Protein AF-A3JE03-F1 (afdb_monomer_lite)

Structure (mmCIF, N/CA/C/O backbone):
data_AF-A3JE03-F1
#
_entry.id   AF-A3JE03-F1
#
loop_
_atom_site.group_PDB
_atom_site.id
_atom_site.type_symbol
_atom_site.label_atom_id
_atom_site.label_alt_id
_atom_site.label_comp_id
_atom_site.label_asym_id
_atom_site.label_entity_id
_atom_site.label_seq_id
_atom_site.pdbx_PDB_ins_code
_atom_site.Cartn_x
_atom_site.Cartn_y
_atom_site.Cartn_z
_atom_site.occupancy
_atom_site.B_iso_or_equiv
_atom_site.auth_seq_id
_atom_site.auth_comp_id
_atom_site.auth_asym_id
_atom_site.auth_atom_id
_atom_site.pdbx_PDB_model_num
ATOM 1 N N . MET A 1 1 ? -12.060 6.869 -0.886 1.00 61.09 1 MET A N 1
ATOM 2 C CA . MET A 1 1 ? -11.851 7.460 -2.229 1.00 61.09 1 MET A CA 1
ATOM 3 C C . MET A 1 1 ? -12.850 8.563 -2.587 1.00 61.09 1 MET A C 1
ATOM 5 O O . MET A 1 1 ? -12.391 9.630 -2.959 1.00 61.09 1 MET A O 1
ATOM 9 N N . GLY A 1 2 ? -14.172 8.389 -2.433 1.00 70.19 2 GLY A N 1
ATOM 10 C CA . GLY A 1 2 ? -15.164 9.393 -2.886 1.00 70.19 2 GLY A CA 1
ATOM 11 C C . GLY A 1 2 ? -15.076 10.798 -2.260 1.00 70.19 2 GLY A C 1
ATOM 12 O O . GLY A 1 2 ? -15.473 11.766 -2.893 1.00 70.19 2 GLY A O 1
ATOM 13 N N . VAL A 1 3 ? -14.505 10.927 -1.059 1.00 74.81 3 VAL A N 1
ATOM 14 C CA . VAL A 1 3 ? -14.274 12.220 -0.377 1.00 74.81 3 VAL A CA 1
ATOM 15 C C . VAL A 1 3 ? -12.812 12.681 -0.439 1.00 74.81 3 VAL A C 1
ATOM 17 O O . VAL A 1 3 ? -12.381 13.470 0.393 1.00 74.81 3 VAL A O 1
ATOM 20 N N . ALA A 1 4 ? -12.008 12.131 -1.357 1.00 70.19 4 ALA A N 1
ATOM 21 C CA . ALA A 1 4 ? -10.564 12.389 -1.437 1.00 70.19 4 ALA A CA 1
ATOM 22 C C . ALA A 1 4 ? -9.818 12.164 -0.097 1.00 70.19 4 ALA A C 1
ATOM 24 O O . ALA A 1 4 ? -8.879 12.876 0.240 1.00 70.19 4 ALA A O 1
ATOM 25 N N . ASN A 1 5 ? -10.265 11.173 0.687 1.00 69.31 5 ASN A N 1
ATOM 26 C CA . ASN A 1 5 ? -9.780 10.851 2.040 1.00 69.31 5 ASN A CA 1
ATOM 27 C C . ASN A 1 5 ? -9.962 11.970 3.090 1.00 69.31 5 ASN A C 1
ATOM 29 O O . ASN A 1 5 ? -9.408 11.880 4.188 1.00 69.31 5 ASN A O 1
ATOM 33 N N . ALA A 1 6 ? -10.771 12.996 2.807 1.00 56.75 6 ALA A N 1
ATOM 34 C CA . ALA A 1 6 ? -11.126 14.015 3.787 1.00 56.75 6 ALA A CA 1
ATOM 35 C C . ALA A 1 6 ? -11.843 13.385 4.993 1.00 56.75 6 ALA A C 1
ATOM 37 O O . ALA A 1 6 ? -12.776 12.601 4.835 1.00 56.75 6 ALA A O 1
ATOM 38 N N . GLY A 1 7 ? -11.392 13.719 6.206 1.00 61.50 7 GLY A N 1
ATOM 39 C CA . GLY A 1 7 ? -12.012 13.240 7.443 1.00 61.50 7 GLY A CA 1
ATOM 40 C C . GLY A 1 7 ? -11.779 11.759 7.762 1.00 61.50 7 GLY A C 1
ATOM 41 O O . GLY A 1 7 ? -12.389 11.265 8.703 1.00 61.50 7 GLY A O 1
ATOM 42 N N . ALA A 1 8 ? -10.880 11.056 7.060 1.00 66.94 8 ALA A N 1
ATOM 43 C CA . ALA A 1 8 ? -10.647 9.619 7.265 1.00 66.94 8 ALA A CA 1
ATOM 44 C C . ALA A 1 8 ? -10.272 9.236 8.714 1.00 66.94 8 ALA A C 1
ATOM 46 O O . ALA A 1 8 ? -10.554 8.125 9.148 1.00 66.94 8 ALA A O 1
ATOM 47 N N . ALA A 1 9 ? -9.675 10.163 9.474 1.00 67.75 9 ALA A N 1
ATOM 48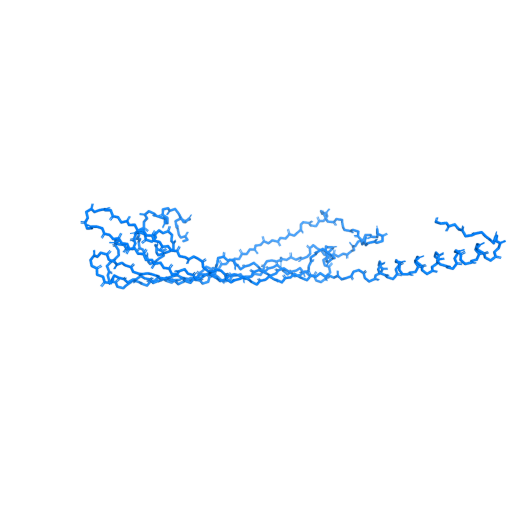 C CA . ALA A 1 9 ? -9.356 9.983 10.893 1.00 67.75 9 ALA A CA 1
ATOM 49 C C . ALA A 1 9 ? -10.464 10.459 11.856 1.00 67.75 9 ALA A C 1
ATOM 51 O O . ALA A 1 9 ? -10.396 10.177 13.048 1.00 67.75 9 ALA A O 1
ATOM 52 N N . ALA A 1 10 ? -11.460 11.208 11.380 1.00 68.62 10 ALA A N 1
ATOM 53 C CA . ALA A 1 10 ? -12.494 11.831 12.214 1.00 68.62 10 ALA A CA 1
ATOM 54 C C . ALA A 1 10 ? -13.887 11.207 12.027 1.00 68.62 10 ALA A C 1
ATOM 56 O O . ALA A 1 10 ? -14.713 11.302 12.931 1.00 68.62 10 ALA A O 1
ATOM 57 N N . ASN A 1 11 ? -14.129 10.550 10.890 1.00 70.44 11 ASN A N 1
ATOM 58 C CA . ASN A 1 11 ? -15.397 9.918 10.545 1.00 70.44 11 ASN A CA 1
ATOM 59 C C . ASN A 1 11 ? -15.282 8.386 10.618 1.00 70.44 11 ASN A C 1
ATOM 61 O O . ASN A 1 11 ? -14.819 7.759 9.660 1.00 70.44 11 ASN A O 1
ATOM 65 N N . PRO A 1 12 ? -15.730 7.754 11.718 1.00 72.25 12 PRO A N 1
ATOM 66 C CA . PRO A 1 12 ? -15.806 6.302 11.828 1.00 72.25 12 PRO A CA 1
ATOM 67 C C . PRO A 1 12 ? -17.051 5.781 11.093 1.00 72.25 12 PRO A C 1
ATOM 69 O O . PRO A 1 12 ? -17.962 5.225 11.694 1.00 72.25 12 PRO A O 1
ATOM 72 N N . GLU A 1 13 ? -17.128 6.008 9.782 1.00 75.94 13 GLU A N 1
ATOM 73 C CA . GLU A 1 13 ? -18.282 5.589 8.972 1.00 75.94 13 GLU A CA 1
ATOM 74 C C . GLU A 1 13 ? -18.239 4.099 8.618 1.00 75.94 13 GLU A C 1
ATOM 76 O O . GLU A 1 13 ? -19.265 3.507 8.290 1.00 75.94 13 GLU A O 1
ATOM 81 N N . ASN A 1 14 ? -17.051 3.488 8.645 1.00 81.06 14 ASN A N 1
ATOM 82 C CA . ASN A 1 14 ? -16.849 2.103 8.241 1.00 81.06 14 ASN A CA 1
ATOM 83 C C . ASN A 1 14 ? -15.573 1.502 8.869 1.00 81.06 14 ASN A C 1
ATOM 85 O O . ASN A 1 14 ? -14.822 2.180 9.578 1.00 81.06 14 ASN A O 1
ATOM 89 N N . ALA A 1 15 ? -15.313 0.218 8.604 1.00 87.31 15 ALA A N 1
ATOM 90 C CA . ALA A 1 15 ? -14.239 -0.537 9.247 1.00 87.31 15 ALA A CA 1
ATOM 91 C C . ALA A 1 15 ? -12.823 -0.023 8.913 1.00 87.31 15 ALA A C 1
ATOM 93 O O . ALA A 1 15 ? -11.881 -0.349 9.634 1.00 87.31 15 ALA A O 1
ATOM 94 N N . SER A 1 16 ? -12.646 0.835 7.896 1.00 83.31 16 SER A N 1
ATOM 95 C CA . SER A 1 16 ? -11.350 1.468 7.608 1.00 83.31 16 SER A CA 1
ATOM 96 C C . SER A 1 16 ? -10.844 2.351 8.751 1.00 83.31 16 SER A C 1
ATOM 98 O O . SER A 1 16 ? -9.652 2.657 8.799 1.00 83.31 16 SER A O 1
ATOM 100 N N . THR A 1 17 ? -11.707 2.740 9.701 1.00 88.38 17 THR A N 1
ATOM 101 C CA . THR A 1 17 ? -11.277 3.445 10.919 1.00 88.38 17 THR A CA 1
ATOM 102 C C . THR A 1 17 ? -10.253 2.636 11.718 1.00 88.38 17 THR A C 1
ATOM 104 O O . THR A 1 17 ? -9.388 3.242 12.335 1.00 88.38 17 THR A O 1
ATOM 107 N N . ALA A 1 18 ? -10.262 1.296 11.643 1.00 87.75 18 ALA A N 1
ATOM 108 C CA . ALA A 1 18 ? -9.242 0.434 12.253 1.00 87.75 18 ALA A CA 1
ATOM 109 C C . ALA A 1 18 ? -7.811 0.821 11.846 1.00 87.75 18 ALA A C 1
ATOM 111 O O . ALA A 1 18 ? -6.873 0.678 12.622 1.00 87.75 18 ALA A O 1
ATOM 112 N N . PHE A 1 19 ? -7.654 1.335 10.625 1.00 87.81 19 PHE A N 1
ATOM 113 C CA . PHE A 1 19 ? -6.382 1.801 10.096 1.00 87.81 19 PHE A CA 1
ATOM 114 C C . PHE A 1 19 ? -6.169 3.304 10.322 1.00 87.81 19 PHE A C 1
ATOM 116 O O . PHE A 1 19 ? -5.132 3.699 10.847 1.00 87.81 19 PHE A O 1
ATOM 123 N N . PHE A 1 20 ? -7.137 4.149 9.952 1.00 85.88 20 PHE A N 1
ATOM 124 C CA . PHE A 1 20 ? -6.948 5.608 9.973 1.00 85.88 20 PHE A CA 1
ATOM 125 C C . PHE A 1 20 ? -7.039 6.236 11.370 1.00 85.88 20 PHE A C 1
ATOM 127 O O . PHE A 1 20 ? -6.348 7.214 11.650 1.00 85.88 20 PHE A O 1
ATOM 134 N N . ASN A 1 21 ? -7.895 5.701 12.241 1.00 90.50 21 ASN A N 1
ATOM 135 C CA . ASN A 1 21 ? -8.017 6.113 13.636 1.00 90.50 21 ASN A CA 1
ATOM 136 C C . ASN A 1 21 ? -8.630 4.971 14.466 1.00 90.50 21 ASN A C 1
ATOM 138 O O . ASN A 1 21 ? -9.861 4.910 14.604 1.00 90.50 21 ASN A O 1
ATOM 142 N N . PRO A 1 22 ? -7.801 4.079 15.041 1.00 91.56 22 PRO A N 1
ATOM 143 C CA . PRO A 1 22 ? -8.292 2.947 15.814 1.00 91.56 22 PRO A CA 1
ATOM 144 C C . PRO A 1 22 ? -9.249 3.349 16.945 1.00 91.56 22 PRO A C 1
ATOM 146 O O . PRO A 1 22 ? -10.209 2.633 17.194 1.00 91.56 22 PRO A O 1
ATOM 149 N N . ALA A 1 23 ? -9.079 4.517 17.583 1.00 90.94 23 ALA A N 1
ATOM 150 C CA . ALA A 1 23 ? -9.978 4.973 18.654 1.00 90.94 23 ALA A CA 1
ATOM 151 C C . ALA A 1 23 ? -11.439 5.124 18.179 1.00 90.94 23 ALA A C 1
ATOM 153 O O . ALA A 1 23 ? -12.379 4.886 18.941 1.00 90.94 23 ALA A O 1
ATOM 154 N N . GLY A 1 24 ? -11.631 5.448 16.894 1.00 89.56 24 GLY A N 1
ATOM 155 C CA . GLY A 1 24 ? -12.936 5.536 16.242 1.00 89.56 24 GLY A CA 1
ATOM 156 C C . GLY A 1 24 ? -13.694 4.208 16.164 1.00 89.56 24 GLY A C 1
ATOM 157 O O . GLY A 1 24 ? -14.912 4.238 16.001 1.00 89.56 24 GLY A O 1
ATOM 158 N N . MET A 1 25 ? -13.026 3.057 16.352 1.00 91.81 25 MET A N 1
ATOM 159 C CA . MET A 1 25 ? -13.695 1.749 16.415 1.00 91.81 25 MET A CA 1
ATOM 160 C C . MET A 1 25 ? -14.749 1.700 17.527 1.00 91.81 25 MET A C 1
ATOM 162 O O . MET A 1 25 ? -15.801 1.121 17.306 1.00 91.81 25 MET A O 1
ATOM 166 N N . SER A 1 26 ? -14.543 2.428 18.632 1.00 91.31 26 SER A N 1
ATOM 167 C CA . SER A 1 26 ? -15.511 2.538 19.740 1.00 91.31 26 SER A CA 1
ATOM 168 C C . SER A 1 26 ? -16.868 3.153 19.368 1.00 91.31 26 SER A C 1
ATOM 170 O O . SER A 1 26 ? -17.806 3.150 20.166 1.00 91.31 26 SER A O 1
ATOM 172 N N . ARG A 1 27 ? -16.991 3.730 18.166 1.00 89.50 27 ARG A N 1
ATOM 173 C CA . ARG A 1 27 ? -18.251 4.260 17.624 1.00 89.50 27 ARG A CA 1
ATOM 174 C C . ARG A 1 27 ? -18.969 3.255 16.710 1.00 89.50 27 ARG A C 1
ATOM 176 O O . ARG A 1 27 ? -20.110 3.515 16.330 1.00 89.50 27 ARG A O 1
ATOM 183 N N . LEU A 1 28 ? -18.338 2.129 16.372 1.00 89.06 28 LEU A N 1
ATOM 184 C CA . LEU A 1 28 ? -18.887 1.062 15.536 1.00 89.06 28 LEU A CA 1
ATOM 185 C C . LEU A 1 28 ? -19.397 -0.079 16.420 1.00 89.06 28 LEU A C 1
ATOM 187 O O . LEU A 1 28 ? -18.643 -0.637 17.202 1.00 89.06 28 LEU A O 1
ATOM 191 N N . ARG A 1 29 ? -20.672 -0.451 16.275 1.00 90.88 29 ARG A N 1
ATOM 192 C CA . ARG A 1 29 ? -21.267 -1.547 17.056 1.00 90.88 29 ARG A CA 1
ATOM 193 C C . ARG A 1 29 ? -21.100 -2.892 16.360 1.00 90.88 29 ARG A C 1
ATOM 195 O O . ARG A 1 29 ? -21.286 -2.978 15.144 1.00 90.88 29 ARG A O 1
ATOM 202 N N . GLY A 1 30 ? -20.836 -3.940 17.132 1.00 92.94 30 GLY A N 1
ATOM 203 C CA . GLY A 1 30 ? -20.722 -5.318 16.658 1.00 92.94 30 GLY A CA 1
ATOM 204 C C . GLY A 1 30 ? -19.598 -5.536 15.641 1.00 92.94 30 GLY A C 1
ATOM 205 O O . GLY A 1 30 ? -18.531 -4.927 15.710 1.00 92.94 30 GLY A O 1
ATOM 206 N N . THR A 1 31 ? -19.829 -6.443 14.689 1.00 96.25 31 THR A N 1
ATOM 207 C CA . THR A 1 31 ? -18.871 -6.754 13.618 1.00 96.25 31 THR A CA 1
ATOM 208 C C . THR A 1 31 ? -19.146 -5.910 12.383 1.00 96.25 31 THR A C 1
ATOM 210 O O . THR A 1 31 ? -20.226 -6.007 11.801 1.00 96.25 31 THR A O 1
ATOM 213 N N . ASN A 1 32 ? -18.147 -5.157 11.927 1.00 95.00 32 ASN A N 1
ATOM 214 C CA . ASN A 1 32 ? -18.231 -4.356 10.710 1.00 95.00 32 ASN A CA 1
ATOM 215 C C . ASN A 1 32 ? -17.150 -4.804 9.731 1.00 95.00 32 ASN A C 1
ATOM 217 O O . ASN A 1 32 ? -16.011 -5.056 10.117 1.00 95.00 32 ASN A O 1
ATOM 221 N N . ILE A 1 33 ? -17.510 -4.901 8.455 1.00 94.31 33 ILE A N 1
ATOM 222 C CA . ILE A 1 33 ? -16.606 -5.306 7.378 1.00 94.31 33 ILE A CA 1
ATOM 223 C C . ILE A 1 33 ? -16.668 -4.237 6.295 1.00 94.31 33 ILE A C 1
ATOM 225 O O . ILE A 1 33 ? -17.734 -3.712 5.974 1.00 94.31 33 ILE A O 1
ATOM 229 N N . SER A 1 34 ? -15.521 -3.885 5.732 1.00 92.31 34 SER A N 1
ATOM 230 C CA . SER A 1 34 ? -15.419 -2.934 4.630 1.00 92.31 34 SER A CA 1
ATOM 231 C C . SER A 1 34 ? -14.358 -3.412 3.665 1.00 92.31 34 SER A C 1
ATOM 233 O O . SER A 1 34 ? -13.248 -3.734 4.066 1.00 92.31 34 SER A O 1
ATOM 235 N N . PHE A 1 35 ? -14.696 -3.471 2.389 1.00 92.06 35 PHE A N 1
ATOM 236 C CA . PHE A 1 35 ? -13.764 -3.869 1.352 1.00 92.06 35 PHE A CA 1
ATOM 237 C C . PHE A 1 35 ? -13.988 -3.009 0.121 1.00 92.06 35 PHE A C 1
ATOM 239 O O . PHE A 1 35 ? -15.067 -2.450 -0.087 1.00 92.06 35 PHE A O 1
ATOM 246 N N . GLY A 1 36 ? -12.960 -2.911 -0.701 1.00 89.62 36 GLY A N 1
ATOM 247 C CA . GLY A 1 36 ? -13.018 -2.157 -1.932 1.00 89.62 36 GLY A CA 1
ATOM 248 C C . GLY A 1 36 ? -11.815 -2.448 -2.802 1.00 89.62 36 GLY A C 1
ATOM 249 O O . GLY A 1 36 ? -10.844 -3.075 -2.385 1.00 89.62 36 GLY A O 1
ATOM 250 N N . VAL A 1 37 ? -11.892 -1.965 -4.030 1.00 88.25 37 VAL A N 1
ATOM 251 C CA . VAL A 1 37 ? -10.806 -2.035 -4.997 1.00 88.25 37 VAL A CA 1
ATOM 252 C C . VAL A 1 37 ? -10.688 -0.659 -5.627 1.00 88.25 37 VAL A C 1
ATOM 254 O O . VAL A 1 37 ? -11.694 -0.077 -6.030 1.00 88.25 37 VAL A O 1
ATOM 257 N N . ALA A 1 38 ? -9.473 -0.127 -5.672 1.00 86.00 38 ALA A N 1
ATOM 258 C CA . ALA A 1 38 ? -9.147 1.022 -6.501 1.00 86.00 38 ALA A CA 1
ATOM 259 C C . ALA A 1 38 ? -8.412 0.527 -7.747 1.00 86.00 38 ALA A C 1
ATOM 261 O O . ALA A 1 38 ? -7.547 -0.340 -7.649 1.00 86.00 38 ALA A O 1
ATOM 262 N N . VAL A 1 39 ? -8.776 1.068 -8.903 1.00 85.56 39 VAL A N 1
ATOM 263 C CA . VAL A 1 39 ? -8.075 0.834 -10.164 1.00 85.56 39 VAL A CA 1
ATOM 264 C C . VAL A 1 39 ? -7.389 2.141 -10.525 1.00 85.56 39 VAL A C 1
ATOM 266 O O . VAL A 1 39 ? -8.039 3.188 -10.537 1.00 85.56 39 VAL A O 1
ATOM 269 N N . LEU A 1 40 ? -6.080 2.080 -10.734 1.00 82.00 40 LEU A N 1
ATOM 270 C CA . LEU A 1 40 ? -5.270 3.197 -11.188 1.00 82.00 40 LEU A CA 1
ATOM 271 C C . LEU A 1 40 ? -4.942 2.965 -12.656 1.00 82.00 40 LEU A C 1
ATOM 273 O O . LEU A 1 40 ? -4.285 1.986 -12.999 1.00 82.00 40 LEU A O 1
ATOM 277 N N . ASP A 1 41 ? -5.434 3.877 -13.478 1.00 82.81 41 ASP A N 1
ATOM 278 C CA . ASP A 1 41 ? -5.112 4.002 -14.890 1.00 82.81 41 ASP A CA 1
ATOM 279 C C . ASP A 1 41 ? -4.273 5.276 -15.012 1.00 82.81 41 ASP A C 1
ATOM 281 O O . ASP A 1 41 ? -4.764 6.376 -14.727 1.00 82.81 41 ASP A O 1
ATOM 285 N N . ILE A 1 42 ? -2.973 5.108 -15.236 1.00 80.00 42 ILE A N 1
ATOM 286 C CA . ILE A 1 42 ? -1.994 6.193 -15.253 1.00 80.00 42 ILE A CA 1
ATOM 287 C C . ILE A 1 42 ? -1.536 6.326 -16.695 1.00 80.00 42 ILE A C 1
ATOM 289 O O . ILE A 1 42 ? -1.025 5.373 -17.252 1.00 80.00 42 ILE A O 1
ATOM 293 N N . ASP A 1 43 ? -1.678 7.518 -17.260 1.00 76.62 43 ASP A N 1
ATOM 294 C CA . ASP A 1 43 ? -1.096 7.851 -18.557 1.00 76.62 43 ASP A CA 1
ATOM 295 C C . ASP A 1 43 ? 0.218 8.598 -18.301 1.00 76.62 43 ASP A C 1
ATOM 297 O O . ASP A 1 43 ? 0.226 9.692 -17.710 1.00 76.62 43 ASP A O 1
ATOM 301 N N . ALA A 1 44 ? 1.338 7.969 -18.657 1.00 74.62 44 ALA A N 1
ATOM 302 C CA . ALA A 1 44 ? 2.664 8.536 -18.480 1.00 74.62 44 ALA A CA 1
ATOM 303 C C . ALA A 1 44 ? 3.524 8.321 -19.732 1.00 74.62 44 ALA A C 1
ATOM 305 O O . ALA A 1 44 ? 4.023 7.232 -19.991 1.00 74.62 44 ALA A O 1
ATOM 306 N N . GLU A 1 45 ? 3.770 9.406 -20.467 1.00 71.25 45 GLU A N 1
ATOM 307 C CA . GLU A 1 45 ? 4.579 9.391 -21.688 1.00 71.25 45 GLU A CA 1
ATOM 308 C C . GLU A 1 45 ? 5.789 10.333 -21.575 1.00 71.25 45 GLU A C 1
ATOM 310 O O . GLU A 1 45 ? 5.699 11.478 -21.104 1.00 71.25 45 GLU A O 1
ATOM 315 N N . VAL A 1 46 ? 6.949 9.883 -22.060 1.00 69.56 46 VAL A N 1
ATOM 316 C CA . VAL A 1 46 ? 8.132 10.742 -22.201 1.00 69.56 46 VAL A CA 1
ATOM 317 C C . VAL A 1 46 ? 8.026 11.557 -23.489 1.00 69.56 46 VAL A C 1
ATOM 319 O O . VAL A 1 46 ? 7.945 11.025 -24.595 1.00 69.56 46 VAL A O 1
ATOM 322 N N . LYS A 1 47 ? 8.113 12.887 -23.373 1.00 68.81 47 LYS A N 1
ATOM 323 C CA . LYS A 1 47 ? 8.035 13.779 -24.538 1.00 68.81 47 LYS A CA 1
ATOM 324 C C . LYS A 1 47 ? 9.202 13.570 -25.508 1.00 68.81 47 LYS A C 1
ATOM 326 O O . LYS A 1 47 ? 10.367 13.797 -25.171 1.00 68.81 47 LYS A O 1
ATOM 331 N N . SER A 1 48 ? 8.860 13.248 -26.755 1.00 57.28 48 SER A N 1
ATOM 332 C CA . SER A 1 48 ? 9.800 13.146 -27.875 1.00 57.28 48 SER A CA 1
ATOM 333 C C . SER A 1 48 ? 10.631 14.428 -28.047 1.00 57.28 48 SER A C 1
ATOM 335 O O . SER A 1 48 ? 10.090 15.532 -28.095 1.00 57.28 48 SER A O 1
ATOM 337 N N . GLY A 1 49 ? 11.959 14.285 -28.140 1.00 58.69 49 GLY A N 1
ATOM 338 C CA . GLY A 1 49 ? 12.914 15.396 -28.291 1.00 58.69 49 GLY A CA 1
ATOM 339 C C . GLY A 1 49 ? 13.474 15.970 -26.981 1.00 58.69 49 GLY A C 1
ATOM 340 O O . GLY A 1 49 ? 14.372 16.806 -27.027 1.00 58.69 49 GLY A O 1
ATOM 341 N N . SER A 1 50 ? 12.990 15.507 -25.823 1.00 57.25 50 SER A N 1
ATOM 342 C CA . SER A 1 50 ? 13.510 15.876 -24.495 1.00 57.25 50 SER A CA 1
ATOM 343 C C . SER A 1 50 ? 14.610 14.935 -23.982 1.00 57.25 50 SER A C 1
ATOM 345 O O . SER A 1 50 ? 15.219 15.211 -22.947 1.00 57.25 50 SER A O 1
ATOM 347 N N . THR A 1 51 ? 14.850 13.818 -24.664 1.00 57.56 51 THR A N 1
ATOM 348 C CA . THR A 1 51 ? 15.708 12.728 -24.191 1.00 57.56 51 THR A CA 1
ATOM 349 C C . THR A 1 51 ? 16.925 12.605 -25.096 1.00 57.56 51 THR A C 1
ATOM 351 O O . THR A 1 51 ? 16.863 12.039 -26.184 1.00 57.56 51 THR A O 1
ATOM 354 N N . ILE A 1 52 ? 18.049 13.156 -24.641 1.00 64.06 52 ILE A N 1
ATOM 355 C CA . ILE A 1 52 ? 19.371 12.839 -25.178 1.00 64.06 52 ILE A CA 1
ATOM 356 C C . ILE A 1 52 ? 20.011 11.924 -24.141 1.00 64.06 52 ILE A C 1
ATOM 358 O O . ILE A 1 52 ? 20.367 12.384 -23.059 1.00 64.06 52 ILE A O 1
ATOM 362 N N . ALA A 1 53 ? 20.114 10.634 -24.446 1.00 69.38 53 ALA A N 1
ATOM 363 C CA . ALA A 1 53 ? 20.957 9.730 -23.678 1.00 69.38 53 ALA A CA 1
ATOM 364 C C . ALA A 1 53 ? 22.216 9.437 -24.486 1.00 69.38 53 ALA A C 1
ATOM 366 O O . ALA A 1 53 ? 22.162 9.236 -25.701 1.00 69.38 53 ALA A O 1
ATOM 367 N N . THR A 1 54 ? 23.345 9.427 -23.798 1.00 72.62 54 THR A N 1
ATOM 368 C CA . THR A 1 54 ? 24.606 8.925 -24.326 1.00 72.62 54 THR A CA 1
ATOM 369 C C . THR A 1 54 ? 24.888 7.583 -23.679 1.00 72.62 54 THR A C 1
ATOM 371 O O . THR A 1 54 ? 24.609 7.403 -22.490 1.00 72.62 54 THR A O 1
ATOM 374 N N . ASP A 1 55 ? 25.423 6.644 -24.447 1.00 70.81 55 ASP A N 1
ATOM 375 C CA . ASP A 1 55 ? 25.950 5.408 -23.886 1.00 70.81 55 ASP A CA 1
ATOM 376 C C . ASP A 1 55 ? 27.232 5.693 -23.079 1.00 70.81 55 ASP A C 1
ATOM 378 O O . ASP A 1 55 ? 27.682 6.842 -22.968 1.00 70.81 55 ASP A O 1
ATOM 382 N N . ALA A 1 56 ? 27.828 4.669 -22.470 1.00 67.31 56 ALA A N 1
ATOM 383 C CA . ALA A 1 56 ? 29.014 4.877 -21.642 1.00 67.31 56 ALA A CA 1
ATOM 384 C C . ALA A 1 56 ? 30.286 5.218 -22.452 1.00 67.31 56 ALA A C 1
ATOM 386 O O . ALA A 1 56 ? 31.311 5.544 -21.854 1.00 67.31 56 ALA A O 1
ATOM 387 N N . LEU A 1 57 ? 30.218 5.210 -23.789 1.00 68.25 57 LEU A N 1
ATOM 388 C CA . LEU A 1 57 ? 31.262 5.687 -24.703 1.00 68.25 57 LEU A CA 1
ATOM 389 C C . LEU A 1 57 ? 30.992 7.106 -25.229 1.00 68.25 57 LEU A C 1
ATOM 391 O O . LEU A 1 57 ? 31.826 7.668 -25.937 1.00 68.25 57 LEU A O 1
ATOM 395 N N . GLY A 1 58 ? 29.870 7.715 -24.835 1.00 71.50 58 GLY A N 1
ATOM 396 C CA . GLY A 1 58 ? 29.483 9.063 -25.239 1.00 71.50 58 GLY A CA 1
ATOM 397 C C . GLY A 1 58 ? 28.703 9.118 -26.554 1.00 71.50 58 GLY A C 1
ATOM 398 O O . GLY A 1 58 ? 28.390 10.219 -27.014 1.00 71.50 58 GLY A O 1
ATOM 399 N N . ASP A 1 59 ? 28.355 7.974 -27.150 1.00 78.00 59 ASP A N 1
ATOM 400 C CA . ASP A 1 59 ? 27.594 7.929 -28.394 1.00 78.00 59 ASP A CA 1
ATOM 401 C C . ASP A 1 59 ? 26.092 8.138 -28.128 1.00 78.00 59 ASP A C 1
ATOM 403 O O . ASP A 1 59 ? 25.548 7.603 -27.156 1.00 78.00 59 ASP A O 1
ATOM 407 N N . PRO A 1 60 ? 25.368 8.888 -28.984 1.00 77.44 60 PRO A N 1
ATOM 408 C CA . PRO A 1 60 ? 23.929 9.063 -28.834 1.00 77.44 60 PRO A CA 1
ATOM 409 C C . PRO A 1 60 ? 23.169 7.736 -28.926 1.00 77.44 60 PRO A C 1
ATOM 411 O O . PRO A 1 60 ? 23.218 7.031 -29.941 1.00 77.44 60 PRO A O 1
ATOM 414 N N . VAL A 1 61 ? 22.381 7.440 -27.897 1.00 75.94 61 VAL A N 1
ATOM 415 C CA . VAL A 1 61 ? 21.466 6.303 -27.874 1.00 75.94 61 VAL A CA 1
ATOM 416 C C . VAL A 1 61 ? 20.233 6.649 -28.707 1.00 75.94 61 VAL A C 1
ATOM 418 O O . VAL A 1 61 ? 19.511 7.599 -28.414 1.00 75.94 61 VAL A O 1
ATOM 421 N N . LYS A 1 62 ? 19.986 5.876 -29.768 1.00 80.00 62 LYS A N 1
ATOM 422 C CA . LYS A 1 62 ? 18.767 5.986 -30.584 1.00 80.00 62 LYS A CA 1
ATOM 423 C C . LYS A 1 62 ? 17.685 5.052 -30.050 1.00 80.00 62 LYS A C 1
ATOM 425 O O . LYS A 1 62 ? 18.013 3.969 -29.555 1.00 80.00 62 LYS A O 1
ATOM 430 N N . GLY A 1 63 ? 16.430 5.477 -30.172 1.00 76.06 63 GLY A N 1
ATOM 431 C CA . GLY A 1 63 ? 15.308 4.773 -29.572 1.00 76.06 63 GLY A CA 1
ATOM 432 C C . GLY A 1 63 ? 14.004 5.564 -29.546 1.00 76.06 63 GLY A C 1
ATOM 433 O O . GLY A 1 63 ? 13.963 6.708 -30.009 1.00 76.06 63 GLY A O 1
ATOM 434 N N . SER A 1 64 ? 12.969 4.956 -28.975 1.00 80.25 64 SER A N 1
ATOM 435 C CA . SER A 1 64 ? 11.665 5.572 -28.726 1.00 80.25 64 SER A CA 1
ATOM 436 C C . SER A 1 64 ? 11.641 6.393 -27.424 1.00 80.25 64 SER A C 1
ATOM 438 O O . SER A 1 64 ? 12.597 6.412 -26.638 1.00 80.25 64 SER A O 1
ATOM 440 N N . GLY A 1 65 ? 10.515 7.075 -27.185 1.00 74.50 65 GLY A N 1
ATOM 441 C CA . GLY A 1 65 ? 10.202 7.708 -25.901 1.00 74.50 65 GLY A CA 1
ATOM 442 C C . GLY A 1 65 ? 9.904 6.713 -24.771 1.00 74.50 65 GLY A C 1
ATOM 443 O O . GLY A 1 65 ? 9.806 7.140 -23.630 1.00 74.50 65 GLY A O 1
ATOM 444 N N . GLY A 1 66 ? 9.820 5.408 -25.046 1.00 74.25 66 GLY A N 1
ATOM 445 C CA . GLY A 1 66 ? 9.535 4.387 -24.034 1.00 74.25 66 GLY A CA 1
ATOM 446 C C . GLY A 1 66 ? 8.055 4.043 -23.854 1.00 74.25 66 GLY A C 1
ATOM 447 O O . GLY A 1 66 ? 7.768 3.224 -22.993 1.00 74.25 66 GLY A O 1
ATOM 448 N N . GLY A 1 67 ? 7.156 4.622 -24.658 1.00 76.56 67 GLY A N 1
ATOM 449 C CA . GLY A 1 67 ? 5.736 4.256 -24.685 1.00 76.56 67 GLY A CA 1
ATOM 450 C C . GLY A 1 67 ? 4.913 4.800 -23.513 1.00 76.56 67 GLY A C 1
ATOM 451 O O . GLY A 1 67 ? 5.328 5.745 -22.837 1.00 76.56 67 GLY A O 1
ATOM 452 N N . ASP A 1 68 ? 3.727 4.216 -23.323 1.00 77.81 68 ASP A N 1
ATOM 453 C CA . ASP A 1 68 ? 2.948 4.370 -22.093 1.00 77.81 68 ASP A CA 1
ATOM 454 C C . ASP A 1 68 ? 3.566 3.467 -21.037 1.00 77.81 68 ASP A C 1
ATOM 456 O O . ASP A 1 68 ? 3.497 2.241 -21.125 1.00 77.81 68 ASP A O 1
ATOM 460 N N . ILE A 1 69 ? 4.237 4.094 -20.081 1.00 76.31 69 ILE A N 1
ATOM 461 C CA . ILE A 1 69 ? 5.093 3.361 -19.161 1.00 76.31 69 ILE A CA 1
ATOM 462 C C . ILE A 1 69 ? 4.304 2.752 -18.015 1.00 76.31 69 ILE A C 1
ATOM 464 O O . ILE A 1 69 ? 4.887 1.980 -17.270 1.00 76.31 69 ILE A O 1
ATOM 468 N N . ALA A 1 70 ? 3.045 3.134 -17.790 1.00 80.00 70 ALA A N 1
ATOM 469 C CA . ALA A 1 70 ? 2.347 2.796 -16.559 1.00 80.00 70 ALA A CA 1
ATOM 470 C C . ALA A 1 70 ? 1.252 1.750 -16.787 1.00 80.00 70 ALA A C 1
ATOM 472 O O . ALA A 1 70 ? 0.166 2.029 -17.283 1.00 80.00 70 ALA A O 1
ATOM 473 N N . ASP A 1 71 ? 1.523 0.531 -16.327 1.00 77.75 71 ASP A N 1
ATOM 474 C CA . ASP A 1 71 ? 0.536 -0.540 -16.365 1.00 77.75 71 ASP A CA 1
ATOM 475 C C . ASP A 1 71 ? -0.648 -0.259 -15.424 1.00 77.75 71 ASP A C 1
ATOM 477 O O . ASP A 1 71 ? -0.513 0.335 -14.346 1.00 77.75 71 ASP A O 1
ATOM 481 N N . LEU A 1 72 ? -1.817 -0.790 -15.795 1.00 80.00 72 LEU A N 1
ATOM 482 C CA . LEU A 1 72 ? -3.019 -0.760 -14.966 1.00 80.00 72 LEU A CA 1
ATOM 483 C C . LEU A 1 72 ? -2.747 -1.403 -13.597 1.00 80.00 72 LEU A C 1
ATOM 485 O O . LEU A 1 72 ? -2.521 -2.612 -13.494 1.00 80.00 72 LEU A O 1
ATOM 489 N N . ALA A 1 73 ? -2.865 -0.622 -12.524 1.00 82.31 73 ALA A N 1
ATOM 490 C CA . ALA A 1 73 ? -2.662 -1.118 -11.169 1.00 82.31 73 ALA A CA 1
ATOM 491 C C . ALA A 1 73 ? -3.993 -1.323 -10.435 1.00 82.31 73 ALA A C 1
ATOM 493 O O . ALA A 1 73 ? -4.884 -0.471 -10.438 1.00 82.31 73 ALA A O 1
ATOM 494 N N . VAL A 1 74 ? -4.119 -2.461 -9.751 1.00 83.75 74 VAL A N 1
ATOM 495 C CA . VAL A 1 74 ? -5.302 -2.814 -8.958 1.00 83.75 74 VAL A CA 1
ATOM 496 C C . VAL A 1 74 ? -4.919 -2.881 -7.486 1.00 83.75 74 VAL A C 1
ATOM 498 O O . VAL A 1 74 ? -4.093 -3.693 -7.078 1.00 83.75 74 VAL A O 1
ATOM 501 N N . LEU A 1 75 ? -5.551 -2.039 -6.673 1.00 87.44 75 LEU A N 1
ATOM 502 C CA . LEU A 1 75 ? -5.263 -1.877 -5.251 1.00 87.44 75 LEU A CA 1
ATOM 503 C C . LEU A 1 75 ? -6.472 -2.316 -4.412 1.00 87.44 75 LEU A C 1
ATOM 505 O O . LEU A 1 75 ? -7.367 -1.507 -4.123 1.00 87.44 75 LEU A O 1
ATOM 509 N N . PRO A 1 76 ? -6.544 -3.600 -4.021 1.00 88.62 76 PRO A N 1
ATOM 510 C CA . PRO A 1 76 ? -7.577 -4.072 -3.118 1.00 88.62 76 PRO A CA 1
ATOM 511 C C . PRO A 1 76 ? -7.329 -3.573 -1.692 1.00 88.62 76 PRO A C 1
ATOM 513 O O . PRO A 1 76 ? -6.196 -3.383 -1.239 1.00 88.62 76 PRO A O 1
ATOM 516 N N . ASN A 1 77 ? -8.420 -3.396 -0.961 1.00 91.06 77 ASN A N 1
ATOM 517 C CA . ASN A 1 77 ? -8.405 -3.132 0.465 1.00 91.06 77 ASN A CA 1
ATOM 518 C C . ASN A 1 77 ? -9.534 -3.890 1.163 1.00 91.06 77 ASN A C 1
ATOM 520 O O . ASN A 1 77 ? -10.616 -4.097 0.613 1.00 91.06 77 ASN A O 1
ATOM 524 N N . PHE A 1 78 ? -9.251 -4.307 2.387 1.00 93.88 78 PHE A N 1
ATOM 525 C CA . PHE A 1 78 ? -10.147 -5.028 3.266 1.00 93.88 78 PHE A CA 1
ATOM 526 C C . PHE A 1 78 ? -9.892 -4.575 4.701 1.00 93.88 78 PHE A C 1
ATOM 528 O O . PHE A 1 78 ? -8.753 -4.520 5.155 1.00 93.88 78 PHE A O 1
ATOM 535 N N . PHE A 1 79 ? -10.954 -4.290 5.435 1.00 94.81 79 PHE A N 1
ATOM 536 C CA . PHE A 1 79 ? -10.919 -3.887 6.828 1.00 94.81 79 PHE A CA 1
ATOM 537 C C . PHE A 1 79 ? -12.050 -4.574 7.581 1.00 94.81 79 PHE A C 1
ATOM 539 O O . PHE A 1 79 ? -13.155 -4.744 7.060 1.00 94.81 79 PHE A O 1
ATOM 546 N N . MET A 1 80 ? -11.782 -4.934 8.827 1.00 95.38 80 MET A N 1
ATOM 547 C CA . MET A 1 80 ? -12.764 -5.510 9.730 1.00 95.38 80 MET A CA 1
ATOM 548 C C . MET A 1 80 ? -12.583 -4.921 11.123 1.00 95.38 80 MET A C 1
ATOM 550 O O . MET A 1 80 ? -11.455 -4.761 11.589 1.00 95.38 80 MET A O 1
ATOM 554 N N . THR A 1 81 ? -13.693 -4.636 11.795 1.00 96.50 81 THR A N 1
ATOM 555 C CA . THR A 1 81 ? -13.731 -4.302 13.221 1.00 96.50 81 THR A CA 1
ATOM 556 C C . THR A 1 81 ? -14.720 -5.203 13.940 1.00 96.50 81 THR A C 1
ATOM 558 O O . THR A 1 81 ? -15.674 -5.709 13.343 1.00 96.50 81 THR A O 1
ATOM 561 N N . HIS A 1 82 ? -14.480 -5.420 15.224 1.00 96.31 82 HIS A N 1
ATOM 562 C CA . HIS A 1 82 ? -15.346 -6.192 16.091 1.00 96.31 82 HIS A CA 1
ATOM 563 C C . HIS A 1 82 ? -15.346 -5.598 17.501 1.00 96.31 82 HIS A C 1
ATOM 565 O O . HIS A 1 82 ? -14.295 -5.502 18.139 1.00 96.31 82 HIS A O 1
ATOM 571 N N . GLU A 1 83 ? -16.536 -5.236 17.970 1.00 95.69 83 GLU A N 1
ATOM 572 C CA . GLU A 1 83 ? -16.805 -4.875 19.361 1.00 95.69 83 GLU A CA 1
ATOM 573 C C . GLU A 1 83 ? -16.718 -6.135 20.232 1.00 95.69 83 GLU A C 1
ATOM 575 O O . GLU A 1 83 ? -17.553 -7.037 20.131 1.00 95.69 83 GLU A O 1
ATOM 580 N N . VAL A 1 84 ? -15.681 -6.221 21.070 1.00 95.38 84 VAL A N 1
ATOM 581 C CA . VAL A 1 84 ? -15.474 -7.364 21.974 1.00 95.38 84 VAL A CA 1
ATOM 582 C C . VAL A 1 84 ? -16.361 -7.221 23.210 1.00 95.38 84 VAL A C 1
ATOM 584 O O . VAL A 1 84 ? -16.899 -8.206 23.717 1.00 95.38 84 VAL A O 1
ATOM 587 N N . ASN A 1 85 ? -16.470 -5.996 23.725 1.00 92.12 85 ASN A N 1
ATOM 588 C CA . ASN A 1 85 ? -17.336 -5.595 24.830 1.00 92.12 85 ASN A CA 1
ATOM 589 C C . ASN A 1 85 ? -17.496 -4.063 24.838 1.00 92.12 85 ASN A C 1
ATOM 591 O O . ASN A 1 85 ? -16.835 -3.376 24.067 1.00 92.12 85 ASN A O 1
ATOM 595 N N . ASP A 1 86 ? -18.275 -3.532 25.784 1.00 89.69 86 ASP A N 1
ATOM 596 C CA . ASP A 1 86 ? -18.581 -2.096 25.926 1.00 89.69 86 ASP A CA 1
ATOM 597 C C . ASP A 1 86 ? -17.354 -1.157 26.036 1.00 89.69 86 ASP A C 1
ATOM 599 O O . ASP A 1 86 ? -17.491 0.069 25.994 1.00 89.69 86 ASP A O 1
ATOM 603 N N . SER A 1 87 ? -16.153 -1.694 26.267 1.00 92.12 87 SER A N 1
ATOM 604 C CA . SER A 1 87 ? -14.922 -0.928 26.487 1.00 92.12 87 SER A CA 1
ATOM 605 C C . SER A 1 87 ? -13.766 -1.314 25.567 1.00 92.12 87 SER A C 1
ATOM 607 O O . SER A 1 87 ? -12.751 -0.621 25.608 1.00 92.12 87 SER A O 1
ATOM 609 N N . ILE A 1 88 ? -13.867 -2.395 24.785 1.00 95.00 88 ILE A N 1
ATOM 610 C CA . ILE A 1 88 ? -12.766 -2.920 23.968 1.00 95.00 88 ILE A CA 1
ATOM 611 C C . ILE A 1 88 ? -13.262 -3.275 22.572 1.00 95.00 88 ILE A C 1
ATOM 613 O O . ILE A 1 88 ? -14.147 -4.116 22.407 1.00 95.00 88 ILE A O 1
ATOM 617 N N . ASP A 1 89 ? -12.558 -2.744 21.579 1.00 96.19 89 ASP A N 1
ATOM 618 C CA . ASP A 1 89 ? -12.753 -3.059 20.170 1.00 96.19 89 ASP A CA 1
ATOM 619 C C . ASP A 1 89 ? -11.448 -3.550 19.562 1.00 96.19 89 ASP A C 1
ATOM 621 O O . ASP A 1 89 ? -10.364 -3.049 19.871 1.00 96.19 89 ASP A O 1
ATOM 625 N N . VAL A 1 90 ? -11.547 -4.508 18.651 1.00 97.12 90 VAL A N 1
ATOM 626 C CA . VAL A 1 90 ? -10.409 -4.974 17.859 1.00 97.12 90 VAL A CA 1
ATOM 627 C C . VAL A 1 90 ? -10.695 -4.774 16.386 1.00 97.12 90 VAL A C 1
ATOM 629 O O . VAL A 1 90 ? -11.840 -4.816 15.938 1.00 97.12 90 VAL A O 1
ATOM 632 N N . GLY A 1 91 ? -9.642 -4.574 15.611 1.00 95.88 91 GLY A N 1
ATOM 633 C CA . GLY A 1 91 ? -9.753 -4.457 14.173 1.00 95.88 91 GLY A CA 1
ATOM 634 C C . GLY A 1 91 ? -8.510 -4.953 13.474 1.00 95.88 91 GLY A C 1
ATOM 635 O O . GLY A 1 91 ? -7.447 -5.121 14.073 1.00 95.88 91 GLY A O 1
ATOM 636 N N . PHE A 1 92 ? -8.658 -5.207 12.185 1.00 96.31 92 PHE A N 1
A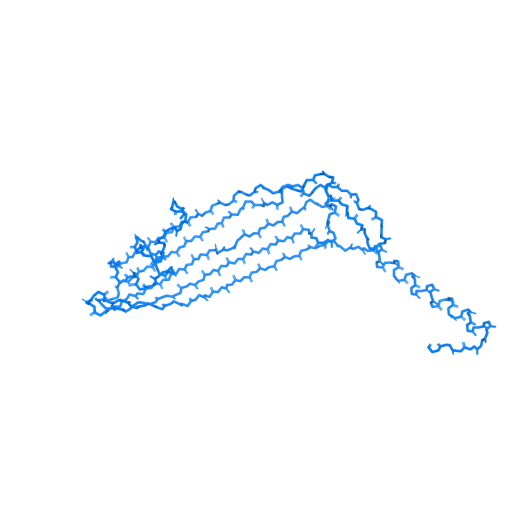TOM 637 C CA . PHE A 1 92 ? -7.517 -5.369 11.313 1.00 96.31 92 PHE A CA 1
ATOM 638 C C . PHE A 1 92 ? -7.815 -4.835 9.917 1.00 96.31 92 PHE A C 1
ATOM 640 O O . PHE A 1 92 ? -8.959 -4.822 9.461 1.00 96.31 92 PHE A O 1
ATOM 647 N N . GLY A 1 93 ? -6.763 -4.407 9.232 1.00 94.31 93 GLY A N 1
ATOM 648 C CA . GLY A 1 93 ? -6.805 -3.991 7.838 1.00 94.31 93 GLY A CA 1
ATOM 649 C C . GLY A 1 93 ? -5.761 -4.718 7.010 1.00 94.31 93 GLY A C 1
ATOM 650 O O . GLY A 1 93 ? -4.632 -4.890 7.459 1.00 94.31 93 GLY A O 1
ATOM 651 N N . ILE A 1 94 ? -6.125 -5.108 5.796 1.00 93.31 94 ILE A N 1
ATOM 652 C CA . ILE A 1 94 ? -5.206 -5.513 4.736 1.00 93.31 94 ILE A CA 1
ATOM 653 C C . ILE A 1 94 ? -5.443 -4.568 3.567 1.00 93.31 94 ILE A C 1
ATOM 655 O O . ILE A 1 94 ? -6.561 -4.464 3.069 1.00 93.31 94 ILE A O 1
ATOM 659 N N . HIS A 1 95 ? -4.414 -3.869 3.114 1.00 89.56 95 HIS A N 1
ATOM 660 C CA . HIS A 1 95 ? -4.519 -3.042 1.916 1.00 89.56 95 HIS A CA 1
ATOM 661 C C . HIS A 1 95 ? -3.205 -3.043 1.147 1.00 89.56 95 HIS A C 1
ATOM 663 O O . HIS A 1 95 ? -2.142 -3.253 1.730 1.00 89.56 95 HIS A O 1
ATOM 669 N N . ALA A 1 96 ? -3.284 -2.807 -0.158 1.00 86.50 96 ALA A N 1
ATOM 670 C CA . ALA A 1 96 ? -2.119 -2.537 -0.987 1.00 86.50 96 ALA A CA 1
ATOM 671 C C . ALA A 1 96 ? -1.878 -1.015 -1.027 1.00 86.50 96 ALA A C 1
ATOM 673 O O . ALA A 1 96 ? -2.595 -0.318 -1.748 1.00 86.50 96 ALA A O 1
ATOM 674 N N . PRO A 1 97 ? -0.948 -0.456 -0.222 1.00 71.06 97 PRO A N 1
ATOM 675 C CA . PRO A 1 97 ? -0.670 0.981 -0.245 1.00 71.06 97 PRO A CA 1
ATOM 676 C C . PRO A 1 97 ? 0.031 1.430 -1.532 1.00 71.06 97 PRO A C 1
ATOM 678 O O . PRO A 1 97 ? -0.137 2.578 -1.937 1.00 71.06 97 PRO A O 1
ATOM 681 N N . TYR A 1 98 ? 0.804 0.539 -2.161 1.00 69.62 98 TYR A N 1
ATOM 682 C CA . TYR A 1 98 ? 1.587 0.831 -3.358 1.00 69.62 98 TYR A CA 1
ATOM 683 C C . TYR A 1 98 ? 1.518 -0.345 -4.333 1.00 69.62 98 TYR A C 1
ATOM 685 O O . TYR A 1 98 ? 1.735 -1.495 -3.947 1.00 69.62 98 TYR A O 1
ATOM 693 N N . GLY A 1 99 ? 1.236 -0.028 -5.590 1.00 68.00 99 GLY A N 1
ATOM 694 C CA . GLY A 1 99 ? 1.346 -0.918 -6.737 1.00 68.00 99 GLY A CA 1
ATOM 695 C C . GLY A 1 99 ? 1.720 -0.045 -7.919 1.00 68.00 99 GLY A C 1
ATOM 696 O O . GLY A 1 99 ? 0.844 0.548 -8.539 1.00 68.00 99 GLY A O 1
ATOM 697 N N . LEU A 1 100 ? 3.021 0.137 -8.128 1.00 70.06 100 LEU A N 1
ATOM 698 C CA . LEU A 1 100 ? 3.558 0.887 -9.257 1.00 70.06 100 LEU A CA 1
ATOM 699 C C . LEU A 1 100 ? 4.354 -0.088 -10.113 1.00 70.06 100 LEU A C 1
ATOM 701 O O . LEU A 1 100 ? 5.349 -0.636 -9.643 1.00 70.06 100 LEU A O 1
ATOM 705 N N . ALA A 1 101 ? 3.920 -0.281 -11.348 1.00 74.94 101 ALA A N 1
ATOM 706 C CA . ALA A 1 101 ? 4.680 -0.963 -12.376 1.00 74.94 101 ALA A CA 1
ATOM 707 C C . ALA A 1 101 ? 4.942 0.054 -13.484 1.00 74.94 101 ALA A C 1
ATOM 709 O O . ALA A 1 101 ? 4.011 0.688 -13.976 1.00 74.94 101 ALA A O 1
ATOM 710 N N . ALA A 1 102 ? 6.219 0.252 -13.789 1.00 75.56 102 ALA A N 1
ATOM 711 C CA . ALA A 1 102 ? 6.666 0.998 -14.941 1.00 75.56 102 ALA A CA 1
ATOM 712 C C . ALA A 1 102 ? 7.420 0.055 -15.879 1.00 75.56 102 ALA A C 1
ATOM 714 O O . ALA A 1 102 ? 8.427 -0.526 -15.457 1.00 75.56 102 ALA A O 1
ATOM 715 N N . ASP A 1 103 ? 6.941 -0.100 -17.107 1.00 78.19 103 ASP A N 1
ATOM 716 C CA . ASP A 1 103 ? 7.547 -0.939 -18.142 1.00 78.19 103 ASP A CA 1
ATOM 717 C C . ASP A 1 103 ? 7.822 -0.066 -19.366 1.00 78.19 103 ASP A C 1
ATOM 719 O O . ASP A 1 103 ? 6.904 0.520 -19.932 1.00 78.19 103 ASP A O 1
ATOM 723 N N . TYR A 1 104 ? 9.095 0.106 -19.711 1.00 80.12 104 TYR A N 1
ATOM 724 C CA . TYR A 1 104 ? 9.497 0.916 -20.857 1.00 80.12 104 TYR A CA 1
ATOM 725 C C . TYR A 1 104 ? 9.692 0.009 -22.075 1.00 80.12 104 TYR A C 1
ATOM 727 O O . TYR A 1 104 ? 10.161 -1.117 -21.940 1.00 80.12 104 TYR A O 1
ATOM 735 N N . ASP A 1 105 ? 9.415 0.515 -23.279 1.00 77.75 105 ASP A N 1
ATOM 736 C CA . ASP A 1 105 ? 9.743 -0.219 -24.510 1.00 77.75 105 ASP A CA 1
ATOM 737 C C . ASP A 1 105 ? 11.241 -0.605 -24.564 1.00 77.75 105 ASP A C 1
ATOM 739 O O . ASP A 1 105 ? 12.115 0.199 -24.227 1.00 77.75 105 ASP A O 1
ATOM 743 N N . ASP A 1 106 ? 11.563 -1.801 -25.079 1.00 77.81 106 ASP A N 1
ATOM 744 C CA . ASP A 1 106 ? 12.945 -2.320 -25.193 1.00 77.81 106 ASP A CA 1
ATOM 745 C C . ASP A 1 106 ? 13.903 -1.353 -25.924 1.00 77.81 106 ASP A C 1
ATOM 747 O O . ASP A 1 106 ? 15.119 -1.325 -25.690 1.00 77.81 106 ASP A O 1
ATOM 751 N N . ASP A 1 107 ? 13.367 -0.567 -26.862 1.00 77.00 107 ASP A N 1
ATOM 752 C CA . ASP A 1 107 ? 14.118 0.405 -27.648 1.00 77.00 107 ASP A CA 1
ATOM 753 C C . ASP A 1 107 ? 14.175 1.797 -27.000 1.00 77.00 107 ASP A C 1
ATOM 755 O O . ASP A 1 107 ? 14.692 2.724 -27.621 1.00 77.00 107 ASP A O 1
ATOM 759 N N . PHE A 1 108 ? 13.723 1.957 -25.753 1.00 80.25 108 PHE A N 1
ATOM 760 C CA . PHE A 1 108 ? 13.750 3.219 -25.022 1.00 80.25 108 PHE A CA 1
ATOM 761 C C . PHE A 1 108 ? 15.157 3.8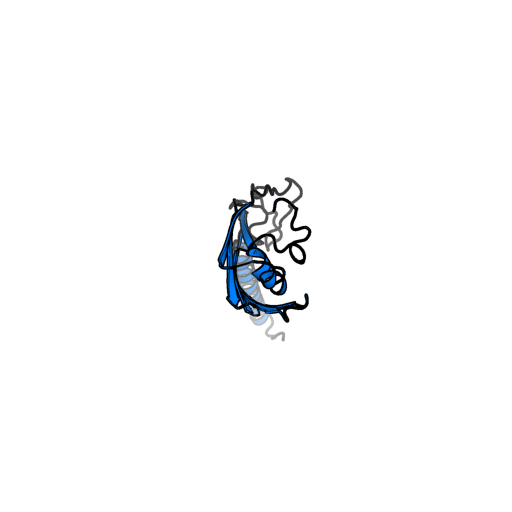34 -25.004 1.00 80.25 108 PHE A C 1
ATOM 763 O O . PHE A 1 108 ? 16.173 3.179 -24.730 1.00 80.25 108 PHE A O 1
ATOM 770 N N . VAL A 1 109 ? 15.234 5.141 -25.270 1.00 79.12 109 VAL A N 1
ATOM 771 C CA . VAL A 1 109 ? 16.497 5.903 -25.247 1.00 79.12 109 VAL A CA 1
ATOM 772 C C . VAL A 1 109 ? 17.177 5.839 -23.869 1.00 79.12 109 VAL A C 1
ATOM 774 O O . VAL A 1 109 ? 18.404 5.840 -23.790 1.00 79.12 109 VAL A O 1
ATOM 777 N N . GLY A 1 110 ? 16.408 5.726 -22.781 1.00 74.19 110 GLY A N 1
ATOM 778 C CA . GLY A 1 110 ? 16.914 5.639 -21.407 1.00 74.19 110 GLY A CA 1
ATOM 779 C C . GLY A 1 110 ? 17.143 4.221 -20.865 1.00 74.19 110 GLY A C 1
ATOM 780 O O . GLY A 1 110 ? 17.416 4.093 -19.673 1.00 74.19 110 GLY A O 1
ATOM 781 N N . ARG A 1 111 ? 17.083 3.170 -21.696 1.00 74.00 111 ARG A N 1
ATOM 782 C CA . ARG A 1 111 ? 17.131 1.746 -21.280 1.00 74.00 111 ARG A CA 1
ATOM 783 C C . ARG A 1 111 ? 18.321 1.322 -20.402 1.00 74.00 111 ARG A C 1
ATOM 785 O O . ARG A 1 111 ? 18.256 0.326 -19.683 1.00 74.00 111 ARG A O 1
ATOM 792 N N . TYR A 1 112 ? 19.432 2.062 -20.439 1.00 69.06 112 TYR A N 1
ATOM 793 C CA . TYR A 1 112 ? 20.600 1.816 -19.577 1.00 69.06 112 TYR A CA 1
ATOM 794 C C . TYR A 1 112 ? 20.425 2.353 -18.141 1.00 69.06 112 TYR A C 1
ATOM 796 O O . TYR A 1 112 ? 21.179 1.975 -17.242 1.00 69.06 112 TYR A O 1
ATOM 804 N N . PHE A 1 113 ? 19.428 3.212 -17.911 1.00 71.88 113 PHE A N 1
ATOM 805 C CA . PHE A 1 113 ? 19.073 3.769 -16.603 1.00 71.88 113 PHE A CA 1
ATOM 806 C C . PHE A 1 113 ? 17.898 3.030 -15.961 1.00 71.88 113 PHE A C 1
ATOM 808 O O . PHE A 1 113 ? 17.957 2.729 -14.769 1.00 71.88 113 PHE A O 1
ATOM 815 N N . ALA A 1 114 ? 16.865 2.723 -16.743 1.00 66.56 114 ALA A N 1
ATOM 816 C CA . ALA A 1 114 ? 15.692 1.979 -16.305 1.00 66.56 114 ALA A CA 1
ATOM 817 C C . ALA A 1 114 ? 15.054 1.260 -17.497 1.00 66.56 114 ALA A C 1
ATOM 819 O O . ALA A 1 114 ? 15.071 1.779 -18.610 1.00 66.56 114 ALA A O 1
ATOM 820 N N . ASP A 1 115 ? 14.522 0.073 -17.231 1.00 76.31 115 ASP A N 1
ATOM 821 C CA . ASP A 1 115 ? 13.842 -0.791 -18.197 1.00 76.31 115 ASP A CA 1
ATOM 822 C C . ASP A 1 115 ? 12.501 -1.257 -17.612 1.00 76.31 115 ASP A C 1
ATOM 824 O O . ASP A 1 115 ? 11.450 -0.831 -18.065 1.00 76.31 115 ASP A O 1
ATOM 828 N N . LYS A 1 116 ? 12.526 -1.969 -16.479 1.00 78.12 116 LYS A N 1
ATOM 829 C CA . LYS A 1 116 ? 11.323 -2.292 -15.703 1.00 78.12 116 LYS A CA 1
ATOM 830 C C . LYS A 1 116 ? 11.500 -1.900 -14.247 1.00 78.12 116 LYS A C 1
ATOM 832 O O . LYS A 1 116 ? 12.493 -2.268 -13.619 1.00 78.12 116 LYS A O 1
ATOM 837 N N . THR A 1 117 ? 10.537 -1.170 -13.697 1.00 79.12 117 THR A N 1
ATOM 838 C CA . THR A 1 117 ? 10.468 -0.816 -12.274 1.00 79.12 117 THR A CA 1
ATOM 839 C C . THR A 1 117 ? 9.145 -1.295 -11.708 1.00 79.12 117 THR A C 1
ATOM 841 O O . THR A 1 117 ? 8.098 -0.803 -12.092 1.00 79.12 117 THR A O 1
ATOM 844 N N . GLU A 1 118 ? 9.175 -2.224 -10.767 1.00 80.25 118 GLU A N 1
ATOM 845 C CA . GLU A 1 118 ? 7.976 -2.742 -10.115 1.00 80.25 118 GLU A CA 1
ATOM 846 C C . GLU A 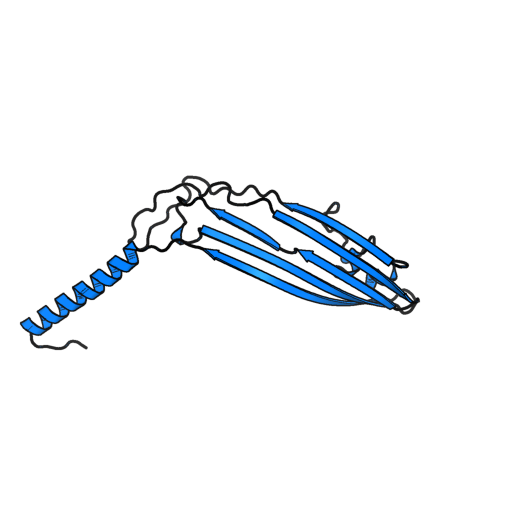1 118 ? 8.132 -2.596 -8.604 1.00 80.25 118 GLU A C 1
ATOM 848 O O . GLU A 1 118 ? 9.136 -3.022 -8.034 1.00 80.25 118 GLU A O 1
ATOM 853 N N . LEU A 1 119 ? 7.155 -1.972 -7.954 1.00 81.06 119 LEU A N 1
ATOM 854 C CA . LEU A 1 119 ? 7.054 -1.874 -6.507 1.00 81.06 119 LEU A CA 1
ATOM 855 C C . LEU A 1 119 ? 5.657 -2.311 -6.086 1.00 81.06 119 LEU A C 1
ATOM 857 O O . LEU A 1 119 ? 4.674 -1.599 -6.303 1.00 81.06 119 LEU A O 1
ATOM 861 N N . THR A 1 120 ? 5.601 -3.455 -5.416 1.00 84.31 120 THR A N 1
ATOM 862 C CA . THR A 1 120 ? 4.373 -3.987 -4.835 1.00 84.31 120 THR A CA 1
ATOM 863 C C . THR A 1 120 ? 4.519 -4.015 -3.328 1.00 84.31 120 THR A C 1
ATOM 865 O O . THR A 1 120 ? 5.454 -4.612 -2.795 1.00 84.31 120 THR A O 1
ATOM 868 N N . ALA A 1 121 ? 3.588 -3.380 -2.621 1.00 86.50 121 ALA A N 1
ATOM 869 C CA . ALA A 1 121 ? 3.544 -3.419 -1.169 1.00 86.50 121 ALA A CA 1
ATOM 870 C C . ALA A 1 121 ? 2.170 -3.866 -0.678 1.00 86.50 121 ALA A C 1
ATOM 872 O O . ALA A 1 121 ? 1.140 -3.382 -1.143 1.00 86.50 121 ALA A O 1
ATOM 873 N N . ILE A 1 122 ? 2.164 -4.750 0.316 1.00 89.69 122 ILE A N 1
ATOM 874 C CA . ILE A 1 122 ? 0.965 -5.183 1.031 1.00 89.69 122 ILE A CA 1
ATOM 875 C C . ILE A 1 122 ? 1.159 -4.842 2.501 1.00 89.69 122 ILE A C 1
ATOM 877 O O . ILE A 1 122 ? 2.174 -5.178 3.113 1.00 89.69 122 ILE A O 1
ATOM 881 N N . SER A 1 123 ? 0.173 -4.163 3.071 1.00 92.19 123 SER A N 1
ATOM 882 C CA . SER A 1 123 ? 0.167 -3.752 4.464 1.00 92.19 123 SER A CA 1
ATOM 883 C C . SER A 1 123 ? -0.890 -4.518 5.244 1.00 92.19 123 SER A C 1
ATOM 885 O O . SER A 1 123 ? -2.047 -4.590 4.830 1.00 92.19 123 SER A O 1
ATOM 887 N N . PHE A 1 124 ? -0.496 -5.050 6.397 1.00 94.69 124 PHE A N 1
ATOM 888 C CA . PHE A 1 124 ? -1.373 -5.630 7.401 1.00 94.69 124 PHE A CA 1
ATOM 889 C C . PHE A 1 124 ? -1.339 -4.770 8.664 1.00 94.69 124 PHE A C 1
ATOM 891 O O . PHE A 1 124 ? -0.270 -4.452 9.180 1.00 94.69 124 PHE A O 1
ATOM 898 N N . THR A 1 125 ? -2.507 -4.375 9.163 1.00 95.12 125 THR A N 1
ATOM 899 C CA . THR A 1 125 ? -2.632 -3.493 10.328 1.00 95.12 125 THR A CA 1
ATOM 900 C C . THR A 1 125 ? -3.585 -4.068 11.357 1.00 95.12 125 THR A C 1
ATOM 902 O O . THR A 1 125 ? -4.778 -3.803 11.252 1.00 95.12 125 THR A O 1
ATOM 905 N N . PRO A 1 126 ? -3.118 -4.846 12.344 1.00 96.50 126 PRO A N 1
ATOM 906 C CA . PRO A 1 126 ? -3.903 -5.129 13.536 1.00 96.50 126 PRO A CA 1
ATOM 907 C C . PRO A 1 126 ? -4.038 -3.872 14.404 1.00 96.50 126 PRO A C 1
ATOM 909 O O . PRO A 1 126 ? -3.088 -3.101 14.568 1.00 96.50 126 PRO A O 1
ATOM 912 N N . SER A 1 127 ? -5.214 -3.689 14.993 1.00 96.44 127 SER A N 1
ATOM 913 C CA . SER A 1 127 ? -5.546 -2.547 15.835 1.00 96.44 127 SER A CA 1
ATOM 914 C C . SER A 1 127 ? -6.426 -2.936 17.019 1.00 96.44 127 SER A C 1
ATOM 916 O O . SER A 1 127 ? -7.227 -3.866 16.949 1.00 96.44 127 SER A O 1
ATOM 918 N N . ILE A 1 128 ? -6.309 -2.181 18.104 1.00 96.62 128 ILE A N 1
ATOM 919 C CA . ILE A 1 128 ? -7.135 -2.296 19.304 1.00 96.62 128 ILE A CA 1
ATOM 920 C C . ILE A 1 128 ? -7.550 -0.900 19.763 1.00 96.62 128 ILE A C 1
ATOM 922 O O . ILE A 1 128 ? -6.780 0.056 19.642 1.00 96.62 128 ILE A O 1
ATOM 926 N N . ALA A 1 129 ? -8.759 -0.777 20.292 1.00 95.62 129 ALA A N 1
ATOM 927 C CA . ALA A 1 129 ? -9.245 0.432 20.928 1.00 95.62 129 ALA A CA 1
ATOM 928 C C . ALA A 1 129 ? -9.810 0.133 22.307 1.00 95.62 129 ALA A C 1
ATOM 930 O O . ALA A 1 129 ? -10.327 -0.951 22.567 1.00 95.62 129 ALA A O 1
ATOM 931 N N . VAL A 1 130 ? -9.677 1.122 23.184 1.00 94.69 130 VAL A N 1
ATOM 932 C CA . VAL A 1 130 ? -10.199 1.096 24.542 1.00 94.69 130 VAL A CA 1
ATOM 933 C C . VAL A 1 130 ? -10.987 2.375 24.785 1.00 94.69 130 VAL A C 1
ATOM 935 O O . VAL A 1 130 ? -10.502 3.477 24.523 1.00 94.69 130 VAL A O 1
ATOM 938 N N . ASN A 1 131 ? -12.199 2.232 25.303 1.00 92.56 131 ASN A N 1
ATOM 939 C CA . ASN A 1 131 ? -13.119 3.320 25.618 1.00 92.56 131 ASN A CA 1
ATOM 940 C C . ASN A 1 131 ? -13.429 3.332 27.121 1.00 92.56 131 ASN A C 1
ATOM 942 O O . ASN A 1 131 ? -13.586 2.282 27.737 1.00 92.56 131 ASN A O 1
ATOM 946 N N . ASN A 1 132 ? -13.542 4.521 27.718 1.00 87.69 132 ASN A N 1
ATOM 947 C CA . ASN A 1 132 ? -13.906 4.679 29.131 1.00 87.69 132 ASN A CA 1
ATOM 948 C C . ASN A 1 132 ? -15.419 4.862 29.382 1.00 87.69 132 ASN A C 1
ATOM 950 O O . ASN A 1 132 ? -15.821 5.123 30.518 1.00 87.69 132 ASN A O 1
ATOM 954 N N . GLY A 1 133 ? -16.247 4.806 28.333 1.00 76.62 133 GLY A N 1
ATOM 955 C CA . GLY A 1 133 ? -17.704 4.960 28.396 1.00 76.62 133 GLY A CA 1
ATOM 956 C C . GLY A 1 133 ? -18.195 6.396 28.626 1.00 76.62 133 GLY A C 1
ATOM 957 O O . GLY A 1 133 ? -19.399 6.624 28.698 1.00 76.62 133 GLY A O 1
ATOM 958 N N . LYS A 1 134 ? -17.287 7.373 28.743 1.00 75.25 134 LYS A N 1
ATOM 959 C CA . LYS A 1 134 ? -17.560 8.798 29.009 1.00 75.25 134 LYS A CA 1
ATOM 960 C C . LYS A 1 134 ? -16.981 9.689 27.907 1.00 75.25 134 LYS A C 1
ATOM 962 O O . LYS A 1 134 ? -16.390 10.727 28.192 1.00 75.25 134 LYS A O 1
ATOM 967 N N . ASP A 1 135 ? -17.113 9.228 26.665 1.00 78.44 135 ASP A N 1
ATOM 968 C CA . ASP A 1 135 ? -16.672 9.882 25.424 1.00 78.44 135 ASP A CA 1
ATOM 969 C C . ASP A 1 135 ? -15.161 9.948 25.154 1.00 78.44 135 ASP A C 1
ATOM 971 O O . ASP A 1 135 ? -14.764 10.470 24.110 1.00 78.44 135 ASP A O 1
ATOM 975 N N . LEU A 1 136 ? -14.309 9.370 26.008 1.00 87.44 136 LEU A N 1
ATOM 976 C CA . LEU A 1 136 ? -12.880 9.243 25.716 1.00 87.44 136 LEU A CA 1
ATOM 977 C C . LEU A 1 136 ? -12.552 7.830 25.230 1.00 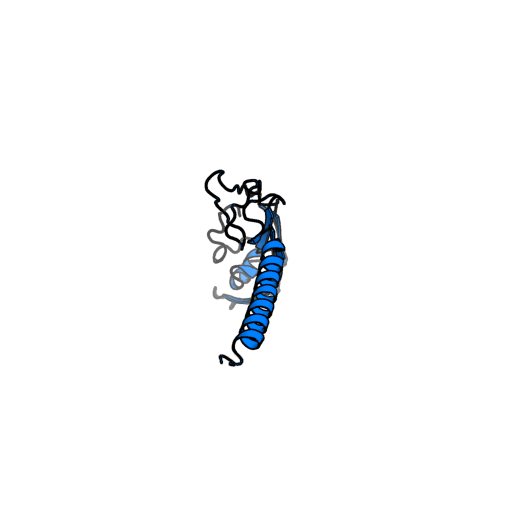87.44 136 LEU A C 1
ATOM 979 O O . LEU A 1 136 ? -12.715 6.851 25.961 1.00 87.44 136 LEU A O 1
ATOM 983 N N . SER A 1 137 ? -12.008 7.755 24.019 1.00 91.75 137 SER A N 1
ATOM 984 C CA . SER A 1 137 ? -11.465 6.538 23.426 1.00 91.75 137 SER A CA 1
ATOM 985 C C . SER A 1 137 ? -9.993 6.727 23.074 1.00 91.75 137 SER A C 1
ATOM 987 O O . SER A 1 137 ? -9.548 7.814 22.704 1.00 91.75 137 SER A O 1
ATOM 989 N N . MET A 1 138 ? -9.225 5.655 23.218 1.00 93.75 138 MET A N 1
ATOM 990 C CA . MET A 1 138 ? -7.829 5.569 22.814 1.00 93.75 138 MET A CA 1
ATOM 991 C C . MET A 1 138 ? -7.660 4.356 21.917 1.00 93.75 138 MET A C 1
ATOM 993 O O . MET A 1 138 ? -8.341 3.349 22.088 1.00 93.75 138 MET A O 1
ATOM 997 N N . GLY A 1 139 ? -6.745 4.446 20.963 1.00 93.00 139 GLY A N 1
ATOM 998 C CA . GLY A 1 139 ? -6.525 3.396 19.987 1.00 93.00 139 GLY A CA 1
ATOM 999 C C . GLY A 1 139 ? -5.048 3.202 19.700 1.00 93.00 139 GLY A C 1
ATOM 1000 O O . GLY A 1 139 ? -4.274 4.158 19.726 1.00 93.00 139 GLY A O 1
ATOM 1001 N N . LEU A 1 140 ? -4.672 1.962 19.416 1.00 95.81 140 LEU A N 1
ATOM 1002 C CA . LEU A 1 140 ? -3.332 1.569 19.008 1.00 95.81 140 LEU A CA 1
ATOM 1003 C C . LEU A 1 140 ? -3.439 0.658 17.786 1.00 95.81 140 LEU A C 1
ATOM 1005 O O . LEU A 1 140 ? -4.255 -0.259 17.762 1.00 95.81 140 LEU A O 1
ATOM 1009 N N . GLY A 1 141 ? -2.593 0.891 16.789 1.00 93.56 141 GLY A N 1
ATOM 1010 C CA . GLY A 1 141 ? -2.448 0.026 15.623 1.00 93.56 141 GLY A CA 1
ATOM 1011 C C . GLY A 1 141 ? -0.976 -0.214 15.323 1.00 93.56 141 GLY A C 1
ATOM 1012 O O . GLY A 1 141 ? -0.146 0.666 15.546 1.00 93.56 141 GLY A O 1
ATOM 1013 N N . ILE A 1 142 ? -0.651 -1.406 14.830 1.00 95.12 142 ILE A N 1
ATOM 1014 C CA . ILE A 1 142 ? 0.694 -1.754 14.361 1.00 95.12 142 ILE A CA 1
ATOM 1015 C C . ILE A 1 142 ? 0.602 -1.961 12.860 1.00 95.12 142 ILE A C 1
ATOM 1017 O O . ILE A 1 142 ? -0.199 -2.770 12.418 1.00 95.12 142 ILE A O 1
ATOM 1021 N N . ASN A 1 143 ? 1.413 -1.259 12.075 1.00 92.25 143 ASN A N 1
ATOM 1022 C CA . ASN A 1 143 ? 1.431 -1.413 10.626 1.00 92.25 143 ASN A CA 1
ATOM 1023 C C . ASN A 1 143 ? 2.614 -2.295 10.204 1.00 92.25 143 ASN A C 1
ATOM 1025 O O . ASN A 1 143 ? 3.767 -1.953 10.461 1.00 92.25 143 ASN A O 1
ATOM 1029 N N . ILE A 1 144 ? 2.325 -3.437 9.582 1.00 93.62 144 ILE A N 1
ATOM 1030 C CA . ILE A 1 144 ? 3.317 -4.384 9.067 1.00 93.62 144 ILE A CA 1
ATOM 1031 C C . ILE A 1 144 ? 3.258 -4.318 7.548 1.00 93.62 144 ILE A C 1
ATOM 1033 O O . ILE A 1 144 ? 2.224 -4.619 6.958 1.00 93.62 144 ILE A O 1
ATOM 1037 N N . VAL A 1 145 ? 4.360 -3.926 6.913 1.00 91.44 145 VAL A N 1
ATOM 1038 C CA . VAL A 1 145 ? 4.439 -3.782 5.456 1.00 91.44 145 VAL A CA 1
ATOM 1039 C C . VAL A 1 145 ? 5.397 -4.819 4.898 1.00 91.44 145 VAL A C 1
ATOM 1041 O O . VAL A 1 145 ? 6.556 -4.880 5.304 1.00 91.44 145 VAL A O 1
ATOM 1044 N N . TYR A 1 146 ? 4.910 -5.607 3.947 1.00 90.25 146 TYR A N 1
ATOM 1045 C CA . TYR A 1 146 ? 5.740 -6.406 3.059 1.00 90.25 146 TYR A CA 1
ATOM 1046 C C . TYR A 1 146 ? 5.857 -5.669 1.728 1.00 90.25 146 TYR A C 1
ATOM 1048 O O . TYR A 1 146 ? 4.834 -5.320 1.140 1.00 90.25 146 TYR A O 1
ATOM 1056 N N . ALA A 1 147 ? 7.081 -5.409 1.277 1.00 89.25 147 ALA A N 1
ATOM 1057 C CA . ALA A 1 147 ? 7.347 -4.709 0.028 1.00 89.25 147 ALA A CA 1
ATOM 1058 C C . ALA A 1 147 ? 8.334 -5.507 -0.821 1.00 89.25 147 ALA A C 1
ATOM 1060 O O . ALA A 1 147 ? 9.373 -5.948 -0.329 1.00 89.25 147 ALA A O 1
ATOM 1061 N N . GLU A 1 148 ? 8.006 -5.651 -2.097 1.00 85.69 148 GLU A N 1
ATOM 1062 C CA . GLU A 1 148 ? 8.851 -6.249 -3.117 1.00 85.69 148 GLU A CA 1
ATOM 1063 C C . GLU A 1 148 ? 9.142 -5.199 -4.183 1.00 85.69 148 GLU A C 1
ATOM 1065 O O . GLU A 1 148 ? 8.231 -4.532 -4.675 1.00 85.69 148 GLU A O 1
ATOM 1070 N N . ALA A 1 149 ? 10.425 -5.033 -4.496 1.00 83.94 149 ALA A N 1
ATOM 1071 C CA . ALA A 1 149 ? 10.900 -4.082 -5.484 1.00 83.94 149 ALA A CA 1
ATOM 1072 C C . ALA A 1 149 ? 11.749 -4.810 -6.527 1.00 83.94 149 ALA A C 1
ATOM 1074 O O . ALA A 1 149 ? 12.716 -5.496 -6.183 1.00 83.94 149 ALA A O 1
ATOM 1075 N N . ARG A 1 150 ? 11.417 -4.620 -7.801 1.00 81.06 150 ARG A N 1
ATOM 1076 C CA . ARG A 1 150 ? 12.178 -5.114 -8.944 1.00 81.06 150 ARG A CA 1
ATOM 1077 C C . ARG A 1 150 ? 12.612 -3.936 -9.801 1.00 81.06 150 ARG A C 1
ATOM 1079 O O . ARG A 1 150 ? 11.796 -3.108 -10.183 1.00 81.06 150 ARG A O 1
ATOM 1086 N N . LEU A 1 151 ? 13.902 -3.892 -10.112 1.00 81.38 151 LEU A N 1
ATOM 1087 C CA . LEU A 1 151 ? 14.479 -2.927 -11.040 1.00 81.38 151 LEU A CA 1
ATOM 1088 C C . LEU A 1 151 ? 15.344 -3.678 -12.052 1.00 81.38 151 LEU A C 1
ATOM 1090 O O . LEU A 1 151 ? 16.317 -4.331 -11.667 1.00 81.38 151 LEU A O 1
ATOM 1094 N N . THR A 1 152 ? 14.996 -3.590 -13.332 1.00 78.62 152 THR A N 1
ATOM 1095 C CA . THR A 1 152 ? 15.832 -4.064 -14.439 1.00 78.62 152 THR A CA 1
ATOM 1096 C C . THR A 1 152 ? 16.384 -2.882 -15.222 1.00 78.62 152 THR A C 1
ATOM 1098 O O . THR A 1 152 ? 15.837 -1.777 -15.210 1.00 78.62 152 THR A O 1
ATOM 1101 N N . LYS A 1 153 ? 17.530 -3.119 -15.860 1.00 77.00 153 LYS A N 1
ATOM 1102 C CA . LYS A 1 153 ? 18.183 -2.190 -16.779 1.00 77.00 153 LYS A CA 1
ATOM 1103 C C . LYS A 1 153 ? 18.985 -2.974 -17.805 1.00 77.00 153 LYS A C 1
ATOM 1105 O O . LYS A 1 153 ? 19.528 -4.039 -17.482 1.00 77.00 153 LYS A O 1
ATOM 1110 N N . PHE A 1 154 ? 19.141 -2.414 -18.997 1.00 72.94 154 PHE A N 1
ATOM 1111 C CA . PHE A 1 154 ? 20.063 -2.962 -19.981 1.00 72.94 154 PHE A CA 1
ATOM 1112 C C . PHE A 1 154 ? 21.514 -2.735 -19.547 1.00 72.94 154 PHE A C 1
ATOM 1114 O O . PHE A 1 154 ? 21.861 -1.725 -18.933 1.00 72.94 154 PHE A O 1
ATOM 1121 N N . GLN A 1 155 ? 22.379 -3.694 -19.874 1.00 69.12 155 GLN A N 1
ATOM 1122 C CA . GLN A 1 155 ? 23.821 -3.564 -19.682 1.00 69.12 155 GLN A CA 1
ATOM 1123 C C . GLN A 1 155 ? 24.448 -2.998 -20.954 1.00 69.12 155 GLN A C 1
ATOM 1125 O O . GLN A 1 155 ? 24.228 -3.520 -22.050 1.00 69.12 155 GLN A O 1
ATOM 1130 N N . ASP A 1 156 ? 25.259 -1.954 -20.813 1.00 65.31 156 ASP A N 1
ATOM 1131 C CA . ASP A 1 156 ? 26.086 -1.460 -21.909 1.00 65.31 156 ASP A CA 1
ATOM 1132 C C . ASP A 1 156 ? 27.343 -2.332 -22.044 1.00 65.31 156 ASP A C 1
ATOM 1134 O O . ASP A 1 156 ? 28.394 -2.092 -21.446 1.00 65.31 156 ASP A O 1
ATOM 1138 N N . ILE A 1 157 ? 27.212 -3.405 -22.824 1.00 65.50 157 ILE A N 1
ATOM 1139 C CA . ILE A 1 157 ? 28.292 -4.369 -23.055 1.00 65.50 157 ILE A CA 1
ATOM 1140 C C . ILE A 1 157 ? 29.442 -3.728 -23.859 1.00 65.50 157 ILE A C 1
ATOM 1142 O O . ILE A 1 157 ? 30.588 -4.155 -23.724 1.00 65.50 157 ILE A O 1
ATOM 1146 N N . ARG A 1 158 ? 29.190 -2.675 -24.655 1.00 61.62 158 ARG A N 1
ATOM 1147 C CA . ARG A 1 158 ? 30.230 -2.020 -25.469 1.00 61.62 158 ARG A CA 1
ATOM 1148 C C . ARG A 1 158 ? 31.229 -1.268 -24.604 1.00 61.62 158 ARG A C 1
ATOM 1150 O O . ARG A 1 158 ? 32.427 -1.410 -24.825 1.00 61.62 158 ARG A O 1
ATOM 1157 N N . ALA A 1 159 ? 30.758 -0.558 -23.584 1.00 59.72 159 ALA A N 1
ATOM 1158 C CA . ALA A 1 159 ? 31.630 0.091 -22.611 1.00 59.72 159 ALA A CA 1
ATOM 1159 C C . ALA A 1 159 ? 32.452 -0.914 -21.789 1.00 59.72 159 ALA A C 1
ATOM 1161 O O . ALA A 1 159 ? 33.633 -0.685 -21.534 1.00 59.72 159 ALA A O 1
ATOM 1162 N N . GLY A 1 160 ? 31.865 -2.064 -21.437 1.00 58.53 160 GLY A N 1
ATOM 1163 C CA . GLY A 1 160 ? 32.588 -3.156 -20.776 1.00 58.53 160 GLY A CA 1
ATOM 1164 C C . GLY A 1 160 ? 33.727 -3.721 -21.632 1.00 58.53 160 GLY A C 1
ATOM 1165 O O . GLY A 1 160 ? 34.840 -3.898 -21.135 1.00 58.53 160 GLY A O 1
ATOM 1166 N N . LEU A 1 161 ? 33.483 -3.945 -22.929 1.00 60.28 161 LEU A N 1
ATOM 1167 C CA . LEU A 1 161 ? 34.533 -4.366 -23.862 1.00 60.28 161 LEU A CA 1
ATOM 1168 C C . LEU A 1 161 ? 35.572 -3.268 -24.115 1.00 60.28 161 LEU A C 1
ATOM 1170 O O . LEU A 1 161 ? 36.754 -3.587 -24.199 1.00 60.28 161 LEU A O 1
ATOM 1174 N N . ALA A 1 162 ? 35.161 -2.002 -24.207 1.00 60.16 162 ALA A N 1
ATOM 1175 C CA . ALA A 1 162 ? 36.065 -0.875 -24.421 1.00 60.16 162 ALA A CA 1
ATOM 1176 C C . ALA A 1 162 ? 37.012 -0.649 -23.230 1.00 60.16 162 ALA A C 1
ATOM 1178 O O . ALA A 1 162 ? 38.218 -0.510 -23.418 1.00 60.16 162 ALA A O 1
ATOM 1179 N N . ALA A 1 163 ? 36.502 -0.719 -21.995 1.00 60.00 163 ALA A N 1
ATOM 1180 C CA . ALA A 1 163 ? 37.320 -0.644 -20.783 1.00 60.00 163 ALA A CA 1
ATOM 1181 C C . ALA A 1 163 ? 38.310 -1.819 -20.682 1.00 60.00 163 ALA A C 1
ATOM 1183 O O . ALA A 1 163 ? 39.457 -1.65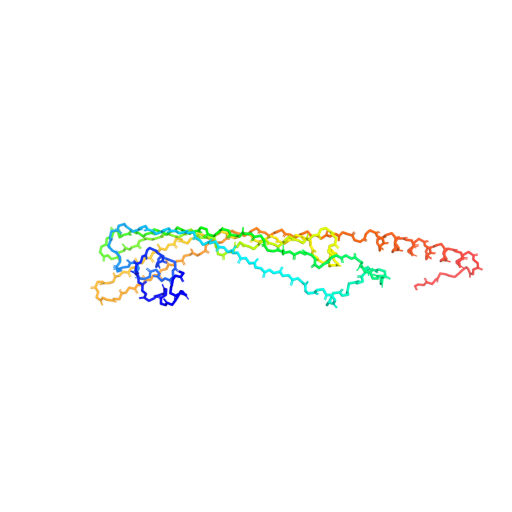1 -20.269 1.00 60.00 163 ALA A O 1
ATOM 1184 N N . GLN A 1 164 ? 37.885 -3.014 -21.101 1.00 59.09 164 GLN A N 1
ATOM 1185 C CA . GLN A 1 164 ? 38.746 -4.194 -21.140 1.00 59.09 164 GLN A CA 1
ATOM 1186 C C . GLN A 1 164 ? 39.802 -4.102 -22.254 1.00 59.09 164 GLN A C 1
ATOM 1188 O O . GLN A 1 164 ? 40.935 -4.548 -22.062 1.00 59.09 164 GLN A O 1
ATOM 1193 N N . SER A 1 165 ? 39.463 -3.499 -23.400 1.00 59.41 165 SER A N 1
ATOM 1194 C CA . SER A 1 165 ? 40.421 -3.233 -24.474 1.00 59.41 165 SER A CA 1
ATOM 1195 C C . SER A 1 165 ? 41.406 -2.127 -24.116 1.00 59.41 165 SER A C 1
ATOM 1197 O O . SER A 1 165 ? 42.574 -2.257 -24.467 1.00 59.41 165 SER A O 1
ATOM 1199 N N . ASP A 1 166 ? 40.993 -1.098 -23.375 1.00 62.44 166 ASP A N 1
ATOM 1200 C CA . ASP A 1 166 ? 41.886 -0.035 -22.909 1.00 62.44 166 ASP A CA 1
ATOM 1201 C C . ASP A 1 166 ? 42.861 -0.547 -21.844 1.00 62.44 166 ASP A C 1
ATOM 1203 O O . ASP A 1 166 ? 44.054 -0.282 -21.958 1.00 62.44 166 ASP A O 1
ATOM 1207 N N . ASP A 1 167 ? 42.421 -1.367 -20.878 1.00 63.53 167 ASP A N 1
ATOM 1208 C CA . ASP A 1 167 ? 43.335 -2.005 -19.910 1.00 63.53 167 ASP A CA 1
ATOM 1209 C C . ASP A 1 167 ? 44.303 -2.978 -20.612 1.00 63.53 167 ASP A C 1
ATOM 1211 O O . ASP A 1 167 ? 45.505 -3.000 -20.337 1.00 63.53 167 ASP A O 1
ATOM 1215 N N . ALA A 1 168 ? 43.821 -3.749 -21.593 1.00 62.66 168 ALA A N 1
ATOM 1216 C CA . ALA A 1 168 ? 44.680 -4.624 -22.389 1.00 62.66 168 ALA A CA 1
ATOM 1217 C C . ALA A 1 168 ? 45.698 -3.834 -23.233 1.00 62.66 168 ALA A C 1
ATOM 1219 O O . ALA A 1 168 ? 46.874 -4.203 -23.286 1.00 62.66 168 ALA A O 1
ATOM 1220 N N . THR A 1 169 ? 45.276 -2.734 -23.857 1.00 62.19 169 THR A N 1
ATOM 1221 C CA . THR A 1 169 ? 46.132 -1.880 -24.692 1.00 62.19 169 THR A CA 1
ATOM 1222 C C . THR A 1 169 ? 47.138 -1.107 -23.839 1.00 62.19 169 THR A C 1
ATOM 1224 O O . THR A 1 169 ? 48.320 -1.063 -24.180 1.00 62.19 169 THR A O 1
ATOM 1227 N N . ALA A 1 170 ? 46.724 -0.593 -22.678 1.00 59.69 170 ALA A N 1
ATOM 1228 C CA . ALA A 1 170 ? 47.596 0.056 -21.703 1.00 59.69 170 ALA A CA 1
ATOM 1229 C C . ALA A 1 170 ? 48.661 -0.907 -21.157 1.00 59.69 170 ALA A C 1
ATOM 1231 O O . ALA A 1 170 ? 49.835 -0.546 -21.085 1.00 59.69 170 ALA A O 1
ATOM 1232 N N . ARG A 1 171 ? 48.301 -2.164 -20.861 1.00 61.62 171 ARG A N 1
ATOM 1233 C CA . ARG A 1 171 ? 49.260 -3.207 -20.449 1.00 61.62 171 ARG A CA 1
ATOM 1234 C C . ARG A 1 171 ? 50.273 -3.550 -21.538 1.00 61.62 171 ARG A C 1
ATOM 1236 O O . ARG A 1 171 ? 51.435 -3.808 -21.228 1.00 61.62 171 ARG A O 1
ATOM 1243 N N . VAL A 1 172 ? 49.857 -3.577 -22.804 1.00 65.94 172 VAL A N 1
ATOM 1244 C CA . VAL A 1 172 ? 50.760 -3.829 -23.940 1.00 65.94 172 VAL A CA 1
ATOM 1245 C C . VAL A 1 172 ? 51.710 -2.648 -24.153 1.00 65.94 172 VAL A C 1
ATOM 1247 O O . VAL A 1 172 ? 52.910 -2.859 -24.324 1.00 65.94 172 VAL A O 1
ATOM 1250 N N . LEU A 1 173 ? 51.210 -1.412 -24.079 1.00 63.81 173 LEU A N 1
ATOM 1251 C CA . LEU A 1 173 ? 52.033 -0.204 -24.173 1.00 63.81 173 LEU A CA 1
ATOM 1252 C C . LEU A 1 173 ? 53.028 -0.095 -23.008 1.00 63.81 173 LEU A C 1
ATOM 1254 O O . LEU A 1 173 ? 54.200 0.186 -23.249 1.00 63.81 173 LEU A O 1
ATOM 1258 N N . ALA A 1 174 ? 52.603 -0.394 -21.777 1.00 59.97 174 ALA A N 1
ATOM 1259 C CA . ALA A 1 174 ? 53.474 -0.413 -20.602 1.00 59.97 174 ALA A CA 1
ATOM 1260 C C . ALA A 1 174 ? 54.602 -1.449 -20.739 1.00 59.97 174 ALA A C 1
ATOM 1262 O O . ALA A 1 174 ? 55.765 -1.112 -20.537 1.00 59.97 174 ALA A O 1
ATOM 1263 N N . LYS A 1 175 ? 54.291 -2.678 -21.182 1.00 63.06 175 LYS A N 1
ATOM 1264 C CA . LYS A 1 175 ? 55.306 -3.715 -21.447 1.00 63.06 175 LYS A CA 1
ATOM 1265 C C . LYS A 1 175 ? 56.288 -3.318 -22.547 1.00 63.06 175 LYS A C 1
ATOM 1267 O O . LYS A 1 175 ? 57.480 -3.580 -22.420 1.00 63.06 175 LYS A O 1
ATOM 1272 N N . ASN A 1 176 ? 55.806 -2.691 -23.620 1.00 63.03 176 ASN A N 1
ATOM 1273 C CA . ASN A 1 176 ? 56.665 -2.233 -24.714 1.00 63.03 176 ASN A CA 1
ATOM 1274 C C . ASN A 1 176 ? 57.570 -1.069 -24.282 1.00 63.03 176 ASN A C 1
ATOM 1276 O O . ASN A 1 176 ? 58.728 -1.020 -24.688 1.00 63.03 176 ASN A O 1
ATOM 1280 N N . TYR A 1 177 ? 57.074 -0.164 -23.435 1.00 56.66 177 TYR A N 1
ATOM 1281 C CA . TYR A 1 177 ? 57.873 0.912 -22.850 1.00 56.66 177 TYR A CA 1
ATOM 1282 C C . TYR A 1 177 ? 58.923 0.375 -21.864 1.00 56.66 177 TYR A C 1
ATOM 1284 O O . TYR A 1 177 ? 60.084 0.771 -21.932 1.00 56.66 177 TYR A O 1
ATOM 1292 N N . GLU A 1 178 ? 58.559 -0.579 -21.005 1.00 57.94 178 GLU A N 1
ATOM 1293 C CA . GLU A 1 178 ? 59.482 -1.230 -20.067 1.00 57.94 178 GLU A CA 1
ATOM 1294 C C . GLU A 1 178 ? 60.570 -2.036 -20.803 1.00 57.94 178 GLU A C 1
ATOM 1296 O O . GLU A 1 178 ? 61.743 -1.967 -20.441 1.00 57.94 178 GLU A O 1
ATOM 1301 N N . ALA A 1 179 ? 60.221 -2.710 -21.904 1.00 62.31 179 ALA A N 1
ATOM 1302 C CA . ALA A 1 179 ? 61.180 -3.402 -22.767 1.00 62.31 179 ALA A CA 1
ATOM 1303 C C . ALA A 1 179 ? 62.106 -2.448 -23.549 1.00 62.31 179 ALA A C 1
ATOM 1305 O O . ALA A 1 179 ? 63.246 -2.809 -23.837 1.00 62.31 179 ALA A O 1
ATOM 1306 N N . ALA A 1 180 ? 61.633 -1.245 -23.897 1.00 61.09 180 ALA A N 1
ATOM 1307 C CA . ALA A 1 180 ? 62.404 -0.254 -24.651 1.00 61.09 180 ALA A CA 1
ATOM 1308 C C . ALA A 1 180 ? 63.282 0.653 -23.767 1.00 61.09 180 ALA A C 1
ATOM 1310 O O . ALA A 1 180 ? 64.337 1.094 -24.221 1.00 61.09 180 ALA A O 1
ATOM 1311 N N . TYR A 1 181 ? 62.869 0.929 -22.524 1.00 61.19 181 TYR A N 1
ATOM 1312 C CA . TYR A 1 181 ? 63.509 1.932 -21.660 1.00 61.19 181 TYR A CA 1
ATOM 1313 C C . TYR A 1 181 ? 63.871 1.441 -20.250 1.00 61.19 181 TYR A C 1
ATOM 1315 O O . TYR A 1 181 ? 64.460 2.203 -19.487 1.00 61.19 181 TYR A O 1
ATOM 1323 N N . GLY A 1 182 ? 63.578 0.184 -19.894 1.00 53.56 182 GLY A N 1
ATOM 1324 C CA . GLY A 1 182 ? 64.121 -0.492 -18.707 1.00 53.56 182 GLY A CA 1
ATOM 1325 C C . GLY A 1 182 ? 63.816 0.154 -17.349 1.00 53.56 182 GLY A C 1
ATOM 1326 O O . GLY A 1 182 ? 64.523 -0.128 -16.384 1.00 53.56 182 GLY A O 1
ATOM 1327 N N . GLY A 1 183 ? 62.813 1.034 -17.259 1.00 51.81 183 GLY A N 1
ATOM 1328 C CA . GLY A 1 183 ? 62.482 1.776 -16.042 1.00 51.81 183 GLY A CA 1
ATOM 1329 C C . GLY A 1 183 ? 61.032 1.573 -15.612 1.00 51.81 183 GLY A C 1
ATOM 1330 O O . GLY A 1 183 ? 60.111 1.963 -16.326 1.00 51.81 183 GLY A O 1
ATOM 1331 N N . THR A 1 184 ? 60.842 0.991 -14.430 1.00 43.38 184 THR A N 1
ATOM 1332 C CA . THR A 1 184 ? 59.545 0.810 -13.768 1.00 43.38 184 THR A CA 1
ATOM 1333 C C . THR A 1 184 ? 59.031 2.169 -13.270 1.00 43.38 184 THR A C 1
ATOM 1335 O O . THR A 1 184 ? 59.683 2.801 -12.438 1.00 43.38 184 THR A O 1
ATOM 1338 N N . LEU A 1 185 ? 57.889 2.645 -13.777 1.00 49.28 185 LEU A N 1
ATOM 1339 C CA . LEU A 1 185 ? 57.169 3.781 -13.185 1.00 49.28 185 LEU A CA 1
ATOM 1340 C C . LEU A 1 185 ? 56.190 3.247 -12.130 1.00 49.28 185 LEU A C 1
ATOM 1342 O O . LEU A 1 185 ? 55.394 2.359 -12.433 1.00 49.28 185 LEU A O 1
ATOM 1346 N N . PHE A 1 186 ? 56.313 3.767 -10.906 1.00 43.31 186 PHE A N 1
ATOM 1347 C CA . PHE A 1 186 ? 55.378 3.555 -9.797 1.00 43.31 186 PHE A CA 1
ATOM 1348 C C . PHE A 1 186 ? 54.012 4.180 -10.081 1.00 43.31 186 PHE A C 1
ATOM 1350 O O . PHE A 1 186 ? 53.992 5.270 -10.701 1.00 43.31 186 PHE A O 1
#

pLDDT: mean 78.37, std 13.01, range [43.31, 97.12]

Secondary structure (DSSP, 8-state):
-TTTTTTTTT---STTHHHH-GGGGGGS-SEEEEEEEEEE----BPPTTS---B-TTSPBPP-B---B-BPPEEEEEEEEEEEEETTEEEEEEEEEEEEEEEE--TTBTTTTT-SEEEEEEEEEEEEEEEE-SSS-EEEEE--EEEEEEEEE----HHHHHHHHHHHHHHHHHHHHHHHHH-----

Radius of gyration: 28.68 Å; chains: 1; bounding box: 85×23×60 Å

Sequence (186 aa):
MGVANAGAAANPENASTAFFNPAGMSRLRGTNISFGVAVLDIDAEVKSGSTIATDALGDPVKGSGGGDIADLAVLPNFFMTHEVNDSIDVGFGIHAPYGLAADYDDDFVGRYFADKTELTAISFTPSIAVNNGKDLSMGLGINIVYAEARLTKFQDIRAGLAAQSDDATARVLAKNYEAAYGGTLF

Foldseek 3Di:
DVVPCPCVCPDPPFQSVQPNPVQSLLVDAFKTKDKDKDKDDDFDWQDPPPDFDADPVRHTQDFDRFHRFWDIDMKIKIKMKGDPDNFKIKIKIKIWPDWTWTAGPPRHSCQQPFGIKTKTKIKMKIKMKGDPNPPDIHMDIDIDMDMDIDTDGDDPVVVVVVVVVVVVVVVVVQVVCCVVPVDDDD